Protein AF-A0A9P4UVM2-F1 (afdb_monomer)

Structure (mmCIF, N/CA/C/O backbone):
data_AF-A0A9P4UVM2-F1
#
_entry.id   AF-A0A9P4UVM2-F1
#
loop_
_atom_site.group_PDB
_atom_site.id
_atom_site.type_symbol
_atom_site.label_atom_id
_atom_site.label_alt_id
_atom_site.label_comp_id
_atom_site.label_asym_id
_atom_site.label_entity_id
_atom_site.label_seq_id
_atom_site.pdbx_PDB_ins_code
_atom_site.Cartn_x
_atom_site.Cartn_y
_atom_site.Cartn_z
_atom_site.occupancy
_atom_site.B_iso_or_equiv
_atom_site.auth_seq_id
_atom_site.auth_comp_id
_atom_site.auth_asym_id
_atom_site.auth_atom_id
_atom_site.pdbx_PDB_model_num
ATOM 1 N N . LYS A 1 1 ? -13.295 -2.582 29.561 1.00 45.94 1 LYS A N 1
ATOM 2 C CA . LYS A 1 1 ? -11.822 -2.761 29.541 1.00 45.94 1 LYS A CA 1
ATOM 3 C C . LYS A 1 1 ? -11.568 -4.248 29.326 1.00 45.94 1 LYS A C 1
ATOM 5 O O . LYS A 1 1 ? -12.077 -5.019 30.126 1.00 45.94 1 LYS A O 1
ATOM 10 N N . LEU A 1 2 ? -10.919 -4.654 28.231 1.00 56.78 2 LEU A N 1
ATOM 11 C CA . LEU A 1 2 ? -10.564 -6.062 28.010 1.00 56.78 2 LEU A CA 1
ATOM 12 C C . LEU A 1 2 ? -9.372 -6.400 28.913 1.00 56.78 2 LEU A C 1
ATOM 14 O O . LEU A 1 2 ? -8.377 -5.678 28.903 1.00 56.78 2 LEU A O 1
ATOM 18 N N . SER A 1 3 ? -9.498 -7.438 29.731 1.00 63.25 3 SER A N 1
ATOM 19 C CA . SER A 1 3 ? -8.413 -7.987 30.548 1.00 63.25 3 SER A CA 1
ATOM 20 C C . SER A 1 3 ? -7.877 -9.257 29.883 1.00 63.25 3 SER A C 1
ATOM 22 O O . SER A 1 3 ? -8.632 -9.982 29.242 1.00 63.25 3 SER A O 1
ATOM 24 N N . ASN A 1 4 ? -6.576 -9.531 30.024 1.00 69.56 4 ASN A N 1
ATOM 25 C CA . ASN A 1 4 ? -5.919 -10.736 29.488 1.00 69.56 4 ASN A CA 1
ATOM 26 C C . ASN A 1 4 ? -5.939 -10.874 27.951 1.00 69.56 4 ASN A C 1
ATOM 28 O O . ASN A 1 4 ? -5.954 -11.985 27.428 1.00 69.56 4 ASN A O 1
ATOM 32 N N . VAL A 1 5 ? -5.906 -9.748 27.234 1.00 70.38 5 VAL A N 1
ATOM 33 C CA . VAL A 1 5 ? -5.804 -9.693 25.769 1.00 70.38 5 VAL A CA 1
ATOM 34 C C . VAL A 1 5 ? -4.508 -8.977 25.395 1.00 70.38 5 VAL A C 1
ATOM 36 O O . VAL A 1 5 ? -4.202 -7.930 25.965 1.00 70.38 5 VAL A O 1
ATOM 39 N N . ALA A 1 6 ? -3.751 -9.531 24.448 1.00 72.94 6 ALA A N 1
ATOM 40 C CA . ALA A 1 6 ? -2.587 -8.876 23.861 1.00 72.94 6 ALA A CA 1
ATOM 41 C C . ALA A 1 6 ? -2.975 -8.273 22.506 1.00 72.94 6 ALA A C 1
ATOM 43 O O . ALA A 1 6 ? -3.521 -8.968 21.652 1.00 72.94 6 ALA A O 1
ATOM 44 N N . PHE A 1 7 ? -2.697 -6.984 22.312 1.00 76.00 7 PHE A N 1
ATOM 45 C CA . PHE A 1 7 ? -2.835 -6.350 21.005 1.00 76.00 7 PHE A CA 1
ATOM 46 C C . PHE A 1 7 ? -1.548 -6.571 20.211 1.00 76.00 7 PHE A C 1
ATOM 48 O O . PHE A 1 7 ? -0.483 -6.125 20.635 1.00 76.00 7 PHE A O 1
ATOM 55 N N . VAL A 1 8 ? -1.651 -7.269 19.080 1.00 70.69 8 VAL A N 1
ATOM 56 C CA . VAL A 1 8 ? -0.520 -7.548 18.187 1.00 70.69 8 VAL A CA 1
ATOM 57 C C . VAL A 1 8 ? -0.776 -6.848 16.849 1.00 70.69 8 VAL A C 1
ATOM 59 O O . VAL A 1 8 ? -1.586 -7.333 16.056 1.00 70.69 8 VAL A O 1
ATOM 62 N N . PRO A 1 9 ? -0.127 -5.699 16.586 1.00 58.44 9 PRO A N 1
ATOM 63 C CA . PRO A 1 9 ? -0.261 -5.003 15.312 1.00 58.44 9 PRO A CA 1
ATOM 64 C C . PRO A 1 9 ? 0.215 -5.890 14.153 1.00 58.44 9 PRO A C 1
ATOM 66 O O . PRO A 1 9 ? 1.289 -6.481 14.230 1.00 58.44 9 PRO A O 1
ATOM 69 N N . GLY A 1 10 ? -0.568 -5.972 13.074 1.00 59.12 10 GLY A N 1
ATOM 70 C CA . GLY A 1 10 ? -0.216 -6.733 11.864 1.00 59.12 10 GLY A CA 1
ATOM 71 C C . GLY A 1 10 ? -0.664 -8.199 11.849 1.00 59.12 10 GLY A C 1
ATOM 72 O O . GLY A 1 10 ? -0.457 -8.878 10.847 1.00 59.12 10 GLY A O 1
ATOM 73 N N . PHE A 1 11 ? -1.309 -8.689 12.912 1.00 66.94 11 PHE A N 1
ATOM 74 C CA . PHE A 1 11 ? -1.914 -10.020 12.934 1.00 66.94 11 PHE A CA 1
ATOM 75 C C . PHE A 1 11 ? -3.430 -9.907 12.719 1.00 66.94 11 PHE A C 1
ATOM 77 O O . PHE A 1 11 ? -4.141 -9.318 13.530 1.00 66.94 11 PHE A O 1
ATOM 84 N N . PHE A 1 12 ? -3.929 -10.432 11.598 1.00 62.66 12 PHE A N 1
ATOM 85 C CA . PHE A 1 12 ? -5.315 -10.217 11.151 1.00 62.66 12 PHE A CA 1
ATOM 86 C C . PHE A 1 12 ? -6.361 -11.060 11.902 1.00 62.66 12 PHE A C 1
ATOM 88 O O . PHE A 1 12 ? -7.559 -10.848 11.731 1.00 62.66 12 PHE A O 1
ATOM 95 N N . THR A 1 13 ? -5.930 -12.010 12.735 1.00 67.12 13 THR A N 1
ATOM 96 C CA . THR A 1 13 ? -6.805 -12.964 13.432 1.00 67.12 13 THR A CA 1
ATOM 97 C C . THR A 1 13 ? -6.589 -12.926 14.938 1.00 67.12 13 THR A C 1
ATOM 99 O O . THR A 1 13 ? -5.455 -12.911 15.405 1.00 67.12 13 THR A O 1
ATOM 102 N N . ASN A 1 14 ? -7.662 -12.979 15.725 1.00 74.25 14 ASN A N 1
ATOM 103 C CA . ASN A 1 14 ? -7.537 -13.078 17.179 1.00 74.25 14 ASN A CA 1
ATOM 104 C C . ASN A 1 14 ? -7.074 -14.488 17.577 1.00 74.25 14 ASN A C 1
ATOM 106 O O . ASN A 1 14 ? -7.700 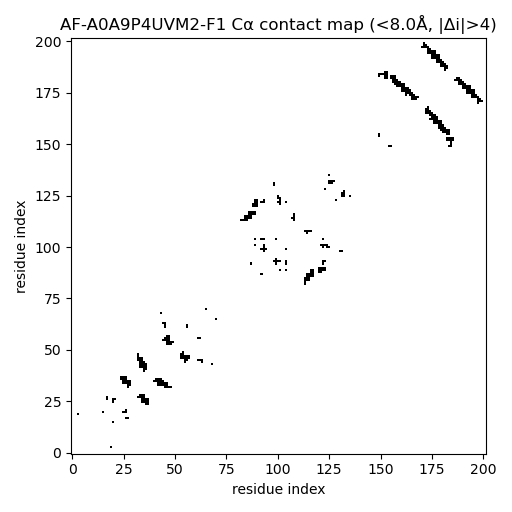-15.474 17.196 1.00 74.25 14 ASN A O 1
ATOM 110 N N . ALA A 1 15 ? -6.007 -14.584 18.371 1.00 81.75 15 ALA A N 1
ATOM 111 C CA . ALA A 1 15 ? -5.554 -15.841 18.961 1.00 81.75 15 ALA A CA 1
ATOM 112 C C . ALA A 1 15 ? -6.051 -15.966 20.408 1.00 81.75 15 ALA A C 1
ATOM 114 O O . ALA A 1 15 ? -6.013 -15.002 21.175 1.00 81.75 15 ALA A O 1
ATOM 115 N N . VAL A 1 16 ? -6.483 -17.167 20.797 1.00 81.56 16 VAL A N 1
ATOM 116 C CA . VAL A 1 16 ? -6.937 -17.464 22.161 1.00 81.56 16 VAL A CA 1
ATOM 117 C C . VAL A 1 16 ? -5.920 -18.367 22.851 1.00 81.56 16 VAL A C 1
ATOM 119 O O . VAL A 1 16 ? -5.541 -19.416 22.336 1.00 81.56 16 VAL A O 1
ATOM 122 N N . SER A 1 17 ? -5.468 -17.961 24.037 1.00 84.50 17 SER A N 1
ATOM 123 C CA . SER A 1 17 ? -4.522 -18.742 24.832 1.00 84.50 17 SER A CA 1
ATOM 124 C C . SER A 1 17 ? -5.247 -19.815 25.645 1.00 84.50 17 SER A C 1
ATOM 126 O O . SER A 1 17 ? -5.936 -19.505 26.618 1.00 84.50 17 SER A O 1
ATOM 128 N N . LEU A 1 18 ? -5.033 -21.087 25.298 1.00 85.25 18 LEU A N 1
ATOM 129 C CA . LEU A 1 18 ? -5.610 -22.220 26.031 1.00 85.25 18 LEU A CA 1
ATOM 130 C C . LEU A 1 18 ? -5.195 -22.253 27.509 1.00 85.25 18 LEU A C 1
ATOM 132 O O . LEU A 1 18 ? -6.007 -22.597 28.362 1.00 85.25 18 LEU A O 1
ATOM 136 N N . SER A 1 19 ? -3.968 -21.841 27.846 1.00 86.56 19 SER A N 1
ATOM 137 C CA . SER A 1 19 ? -3.528 -21.794 29.248 1.00 86.56 19 SER A CA 1
ATOM 138 C C . SER A 1 19 ? -4.333 -20.790 30.076 1.00 86.56 19 SER A C 1
ATOM 140 O O . SER A 1 19 ? -4.624 -21.039 31.244 1.00 86.56 19 SER A O 1
ATOM 142 N N . ARG A 1 20 ? -4.757 -19.676 29.467 1.00 85.75 20 ARG A N 1
ATOM 143 C CA . ARG A 1 20 ? -5.638 -18.691 30.108 1.00 85.75 20 ARG A CA 1
ATOM 144 C C . ARG A 1 20 ? -7.076 -19.190 30.198 1.00 85.75 20 ARG A C 1
ATOM 146 O O . ARG A 1 20 ? -7.720 -18.943 31.212 1.00 85.75 20 ARG A O 1
ATOM 153 N N . CYS A 1 21 ? -7.549 -19.929 29.192 1.00 86.00 21 CYS A N 1
ATOM 154 C CA . CYS A 1 21 ? -8.850 -20.597 29.232 1.00 86.00 21 CYS A CA 1
ATOM 155 C C . CYS A 1 21 ? -8.955 -21.564 30.417 1.00 86.00 21 CYS A C 1
ATOM 157 O O . CYS A 1 21 ? -9.936 -21.498 31.154 1.00 86.00 21 CYS A O 1
ATOM 159 N N . LEU A 1 22 ? -7.922 -22.377 30.664 1.00 87.50 22 LEU A N 1
ATOM 160 C CA . LEU A 1 22 ? -7.900 -23.310 31.796 1.00 87.50 22 LEU A CA 1
ATOM 161 C C . LEU A 1 22 ? -8.043 -22.593 33.144 1.00 87.50 22 LEU A C 1
ATOM 163 O O . LEU A 1 22 ? -8.817 -23.032 33.989 1.00 87.50 22 LEU A O 1
ATOM 167 N N . GLY A 1 23 ? -7.368 -21.452 33.325 1.00 85.50 23 GLY A N 1
ATOM 168 C CA . GLY A 1 23 ? -7.515 -20.625 34.530 1.00 85.50 23 GLY A CA 1
ATOM 169 C C . GLY A 1 23 ? -8.920 -20.035 34.722 1.00 85.50 23 GLY A C 1
ATOM 170 O O . GLY A 1 23 ? -9.279 -19.674 35.837 1.00 85.50 23 GLY A O 1
ATOM 171 N N . ALA A 1 24 ? -9.720 -19.961 33.656 1.00 85.62 24 ALA A N 1
ATOM 172 C CA . ALA A 1 24 ? -11.114 -19.521 33.673 1.00 85.62 24 ALA A CA 1
ATOM 173 C C . ALA A 1 24 ? -12.123 -20.692 33.669 1.00 85.62 24 ALA A C 1
ATOM 175 O O . ALA A 1 24 ? -13.319 -20.466 33.480 1.00 85.62 24 ALA A O 1
ATOM 176 N N . GLY A 1 25 ? -11.659 -21.939 33.833 1.00 89.62 25 GLY A N 1
ATOM 177 C CA . GLY A 1 25 ? -12.510 -23.134 33.790 1.00 89.62 25 GLY A CA 1
ATOM 178 C C . GLY A 1 25 ? -13.044 -23.469 32.394 1.00 89.62 25 GLY A C 1
ATOM 179 O O . GLY A 1 25 ? -14.046 -24.171 32.266 1.00 89.62 25 GLY A O 1
ATOM 180 N N . ILE A 1 26 ? -12.411 -22.942 31.342 1.00 92.06 26 ILE A N 1
ATOM 181 C CA . ILE A 1 26 ? -12.752 -23.214 29.946 1.00 92.06 26 ILE A CA 1
ATOM 182 C C . ILE A 1 26 ? -11.810 -24.291 29.418 1.00 92.06 26 ILE A C 1
ATOM 184 O O . ILE A 1 26 ? -10.587 -24.134 29.407 1.00 92.06 26 ILE A O 1
ATOM 188 N N . HIS A 1 27 ? -12.397 -25.371 28.929 1.00 92.00 27 HIS A N 1
ATOM 189 C CA . HIS A 1 27 ? -11.690 -26.550 28.469 1.00 92.00 27 HIS A CA 1
ATOM 190 C C . HIS A 1 27 ? -11.919 -26.762 26.978 1.00 92.00 27 HIS A C 1
ATOM 192 O O . HIS A 1 27 ? -13.027 -26.605 26.463 1.00 92.00 27 HIS A O 1
ATOM 198 N N . PHE A 1 28 ? -10.854 -27.159 26.292 1.00 92.69 28 PHE A N 1
ATOM 199 C CA . PHE A 1 28 ? -10.896 -27.542 24.891 1.00 92.69 28 PHE A CA 1
ATOM 200 C C . PHE A 1 28 ? -11.051 -29.055 24.760 1.00 92.69 28 PHE A C 1
ATOM 202 O O . PHE A 1 28 ? -10.316 -29.819 25.385 1.00 92.69 28 PHE A O 1
ATOM 209 N N . ASN A 1 29 ? -12.016 -29.485 23.948 1.00 90.62 29 ASN A N 1
ATOM 210 C CA . ASN A 1 29 ? -12.225 -30.881 23.600 1.00 90.62 29 ASN A CA 1
ATOM 211 C C . ASN A 1 29 ? -11.942 -31.084 22.111 1.00 90.62 29 ASN A C 1
ATOM 213 O O . ASN A 1 29 ? -12.776 -30.751 21.269 1.00 90.62 29 ASN A O 1
ATOM 217 N N . SER A 1 30 ? -10.785 -31.665 21.799 1.00 89.12 30 SER A N 1
ATOM 218 C CA . SER A 1 30 ? -10.392 -31.965 20.421 1.00 89.12 30 SER A CA 1
ATOM 219 C C . SER A 1 30 ? -11.248 -33.052 19.775 1.00 89.12 30 SER A C 1
ATOM 221 O O . SER A 1 30 ? -11.463 -32.992 18.576 1.00 89.12 30 SER A O 1
ATOM 223 N N . GLY A 1 31 ? -11.781 -34.010 20.541 1.00 89.38 31 GLY A N 1
ATOM 224 C CA . GLY A 1 31 ? -12.637 -35.075 20.004 1.00 89.38 31 GLY A CA 1
ATOM 225 C C . GLY A 1 31 ? -14.061 -34.614 19.681 1.00 89.38 31 GLY A C 1
ATOM 226 O O . GLY A 1 31 ? -14.694 -35.148 18.779 1.00 89.38 31 GLY A O 1
ATOM 227 N N . ARG A 1 32 ? -14.567 -33.602 20.398 1.00 87.06 32 ARG A N 1
ATOM 228 C CA . ARG A 1 32 ? -15.892 -32.993 20.161 1.00 87.06 32 ARG A CA 1
ATOM 229 C C . ARG A 1 32 ? -15.829 -31.673 19.403 1.00 87.06 32 ARG A C 1
ATOM 231 O O . ARG A 1 32 ? -16.877 -31.091 19.152 1.00 87.06 32 ARG A O 1
ATOM 238 N N . HIS A 1 33 ? -14.623 -31.217 19.067 1.00 90.38 33 HIS A N 1
ATOM 239 C CA . HIS A 1 33 ? -14.385 -30.003 18.300 1.00 90.38 33 HIS A CA 1
ATOM 240 C C . HIS A 1 33 ? -15.019 -28.771 18.971 1.00 90.38 33 HIS A C 1
ATOM 242 O O . HIS A 1 33 ? -15.645 -27.948 18.316 1.00 90.38 33 HIS A O 1
ATOM 248 N N . CYS A 1 34 ? -14.910 -28.644 20.299 1.00 89.19 34 CYS A N 1
ATOM 249 C CA . CYS A 1 34 ? -15.629 -27.600 21.032 1.00 89.19 34 CYS A CA 1
ATOM 250 C C . CYS A 1 34 ? -14.869 -27.064 22.252 1.00 89.19 34 CYS A C 1
ATOM 252 O O . CYS A 1 34 ? -14.022 -27.744 22.837 1.00 89.19 34 CYS A O 1
ATOM 254 N N . LEU A 1 35 ? -15.234 -25.856 22.681 1.00 90.88 35 LEU A N 1
ATOM 255 C CA . LEU A 1 35 ? -14.912 -25.314 24.000 1.00 90.88 35 LEU A CA 1
ATOM 256 C C . LEU A 1 35 ? -16.107 -25.483 24.933 1.00 90.88 35 LEU A C 1
ATOM 258 O O . LEU A 1 35 ? -17.238 -25.191 24.544 1.00 90.88 35 LEU A O 1
ATOM 262 N N . TYR A 1 36 ? -15.861 -25.904 26.170 1.00 91.12 36 TYR A N 1
ATOM 263 C CA . TYR A 1 36 ? -16.885 -26.011 27.208 1.00 91.12 36 TYR A CA 1
ATOM 264 C C . TYR A 1 36 ? -16.414 -25.386 28.522 1.00 91.12 36 TYR A C 1
ATOM 266 O O . TYR A 1 36 ? -15.213 -25.350 28.789 1.00 91.12 36 TYR A O 1
ATOM 274 N N . GLN A 1 37 ? -17.345 -24.887 29.336 1.00 91.44 37 GLN A N 1
ATOM 275 C CA . GLN A 1 37 ? -17.033 -24.280 30.635 1.00 91.44 37 GLN A CA 1
ATOM 276 C C . GLN A 1 37 ? -17.482 -25.184 31.771 1.00 91.44 37 GLN A C 1
ATOM 278 O O . GLN A 1 37 ? -18.654 -25.548 31.804 1.00 91.44 37 GLN A O 1
ATOM 283 N N . GLU A 1 38 ? -16.584 -25.497 32.708 1.00 87.69 38 GLU A N 1
ATOM 284 C CA . GLU A 1 38 ? -16.800 -26.324 33.911 1.00 87.69 38 GLU A CA 1
ATOM 285 C C . GLU A 1 38 ? -17.268 -27.768 33.642 1.00 87.69 38 GLU A C 1
ATOM 287 O O . GLU A 1 38 ? -16.638 -28.721 34.094 1.00 87.69 38 GLU A O 1
ATOM 292 N N . ARG A 1 39 ? -18.364 -27.961 32.900 1.00 89.12 39 ARG A N 1
ATOM 293 C CA . ARG A 1 39 ? -18.975 -29.251 32.569 1.00 89.12 39 ARG A CA 1
ATOM 294 C C . ARG A 1 39 ? -18.975 -29.491 31.056 1.00 89.12 39 ARG A C 1
ATOM 296 O O . ARG A 1 39 ? -19.351 -28.587 30.309 1.00 89.12 39 ARG A O 1
ATOM 303 N N . PRO A 1 40 ? -18.698 -30.720 30.578 1.00 86.56 40 PRO A N 1
ATOM 304 C CA . PRO A 1 40 ? -18.673 -31.049 29.145 1.00 86.56 40 PRO A CA 1
ATOM 305 C C . PRO A 1 40 ? -19.978 -30.802 28.371 1.00 86.56 40 PRO A C 1
ATOM 307 O O . PRO A 1 40 ? -19.977 -30.806 27.140 1.00 86.56 40 PRO A O 1
ATOM 310 N N . SER A 1 41 ? -21.108 -30.647 29.062 1.00 86.25 41 SER A N 1
ATOM 311 C CA . SER A 1 41 ? -22.401 -30.310 28.459 1.00 86.25 41 SER A CA 1
ATOM 312 C C . SER A 1 41 ? -22.579 -28.809 28.203 1.00 86.25 41 SER A C 1
ATOM 314 O O . SER A 1 41 ? -23.421 -28.434 27.391 1.00 86.25 41 SER A O 1
ATOM 316 N N . CYS A 1 42 ? -21.807 -27.949 28.873 1.00 86.88 42 CYS A N 1
ATOM 317 C CA . CYS A 1 42 ? -21.885 -26.496 28.751 1.00 86.88 42 CYS A CA 1
ATOM 318 C C . CYS A 1 42 ? -20.970 -26.013 27.621 1.00 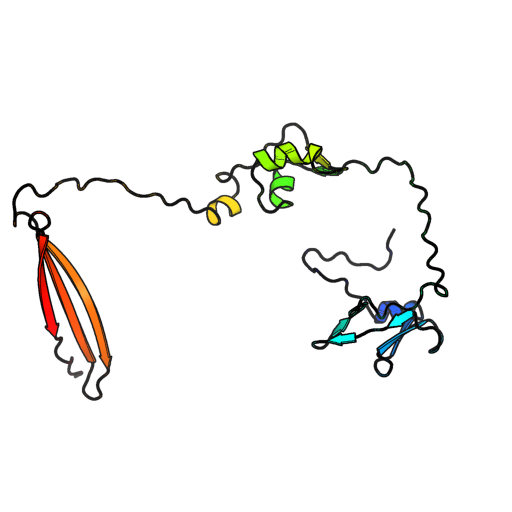86.88 42 CYS A C 1
ATOM 320 O O . CYS A 1 42 ? -19.886 -25.480 27.857 1.00 86.88 42 CYS A O 1
ATOM 322 N N . VAL A 1 43 ? -21.376 -26.277 26.379 1.00 87.75 43 VAL A N 1
ATOM 323 C CA . VAL A 1 43 ? -20.606 -25.879 25.196 1.00 87.75 43 VAL A CA 1
ATOM 324 C C . VAL A 1 43 ? -20.707 -24.366 25.002 1.00 87.75 43 VAL A C 1
ATOM 326 O O . VAL A 1 43 ? -21.798 -23.833 24.824 1.00 87.75 43 VAL A O 1
ATOM 329 N N . ILE A 1 44 ? -19.558 -23.692 25.019 1.00 85.38 44 ILE A N 1
ATOM 330 C CA . ILE A 1 44 ? -19.428 -22.248 24.787 1.00 85.38 44 ILE A CA 1
ATOM 331 C C . ILE A 1 44 ? -19.292 -21.963 23.290 1.00 85.38 44 ILE A C 1
ATOM 333 O O . ILE A 1 44 ? -19.857 -20.999 22.787 1.00 85.38 44 ILE A O 1
ATOM 337 N N . SER A 1 45 ? -18.523 -22.794 22.579 1.00 85.81 45 SER A N 1
ATOM 338 C CA . SER A 1 45 ? -18.270 -22.622 21.148 1.00 85.81 45 SER A CA 1
ATOM 339 C C . SER A 1 45 ? -17.981 -23.951 20.472 1.00 85.81 45 SER A C 1
ATOM 341 O O . SER A 1 45 ? -17.256 -24.781 21.020 1.00 85.81 45 SER A O 1
ATOM 343 N N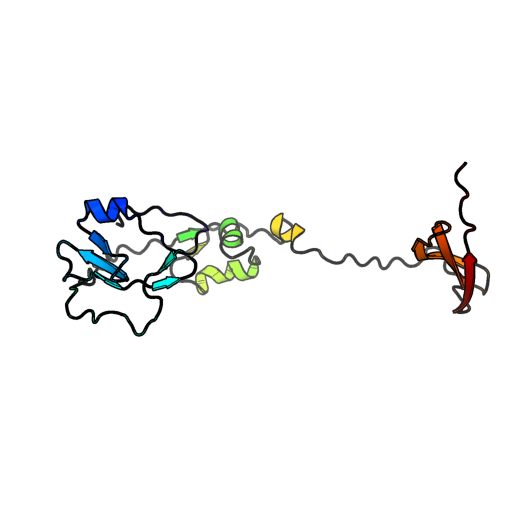 . GLN A 1 46 ? -18.492 -24.108 19.255 1.00 87.81 46 GLN A N 1
ATOM 344 C CA . GLN A 1 46 ? -18.014 -25.116 18.312 1.00 87.81 46 GLN A CA 1
ATOM 345 C C . GLN A 1 46 ? -16.781 -24.579 17.582 1.00 87.81 46 GLN A C 1
ATOM 347 O O . GLN A 1 46 ? -16.612 -23.365 17.452 1.00 87.81 46 GLN A O 1
ATOM 352 N N . LEU A 1 47 ? -15.911 -25.483 17.155 1.00 88.62 47 LEU A N 1
ATOM 353 C CA . LEU A 1 47 ? -14.661 -25.193 16.472 1.00 88.62 47 LEU A CA 1
ATOM 354 C C . LEU A 1 47 ? -14.563 -26.046 15.210 1.00 88.62 47 LEU A C 1
ATOM 356 O O . LEU A 1 47 ? -15.045 -27.176 15.167 1.00 88.62 47 LEU A O 1
ATOM 360 N N . GLU A 1 48 ? -13.871 -25.537 14.203 1.00 87.81 48 GLU A N 1
ATOM 361 C CA . GLU A 1 48 ? -13.542 -26.304 13.003 1.00 87.81 48 GLU A CA 1
ATOM 362 C C . GLU A 1 48 ? -12.036 -26.475 12.888 1.00 87.81 48 GLU A C 1
ATOM 364 O O . GLU A 1 48 ? -11.275 -25.528 13.091 1.00 87.81 48 GLU A O 1
ATOM 369 N N . PHE A 1 49 ? -11.608 -27.692 12.562 1.00 86.12 49 PHE A N 1
ATOM 370 C CA . PHE A 1 49 ? -10.211 -27.967 12.284 1.00 86.12 49 PHE A CA 1
ATOM 371 C C . PHE A 1 49 ? -9.925 -27.725 10.805 1.00 86.12 49 PHE A C 1
ATOM 373 O O . PHE A 1 49 ? -10.420 -28.453 9.947 1.00 86.12 49 PHE A O 1
ATOM 380 N N . ASN A 1 50 ? -9.108 -26.718 10.511 1.00 81.12 50 ASN A N 1
ATOM 381 C CA . ASN A 1 50 ? -8.722 -26.362 9.153 1.00 81.12 50 ASN A CA 1
ATOM 382 C C . ASN A 1 50 ? -7.239 -25.978 9.116 1.00 81.12 50 ASN A C 1
ATOM 384 O O . ASN A 1 50 ? -6.780 -25.143 9.896 1.00 81.12 50 ASN A O 1
ATOM 388 N N . GLY A 1 51 ? -6.474 -26.619 8.228 1.00 79.19 51 GLY A N 1
ATOM 389 C CA . GLY A 1 51 ? -5.073 -26.266 7.984 1.00 79.19 51 GLY A CA 1
ATOM 390 C C . GLY A 1 51 ? -4.160 -26.371 9.211 1.00 79.19 51 GLY A C 1
ATOM 391 O O . GLY A 1 51 ? -3.201 -25.617 9.311 1.00 79.19 51 GLY A O 1
ATOM 392 N N . GLY A 1 52 ? -4.459 -27.263 10.164 1.00 83.56 52 GLY A N 1
ATOM 393 C CA . GLY A 1 52 ? -3.687 -27.397 11.407 1.00 83.56 52 GLY A CA 1
ATOM 394 C C . GLY A 1 52 ? -4.133 -26.472 12.544 1.00 83.56 52 GLY A C 1
ATOM 395 O O . GLY A 1 52 ? -3.566 -26.531 13.635 1.00 83.56 52 GLY A O 1
ATOM 396 N N . HIS A 1 53 ? -5.159 -25.650 12.323 1.00 83.50 53 HIS A N 1
ATOM 397 C CA . HIS A 1 53 ? -5.678 -24.694 13.295 1.00 83.50 53 HIS A CA 1
ATOM 398 C C . HIS A 1 53 ? -7.128 -24.999 13.671 1.00 83.50 53 HIS A C 1
ATOM 400 O O . HIS A 1 53 ? -7.885 -25.571 12.890 1.00 83.50 53 HIS A O 1
ATOM 406 N N . TRP A 1 54 ? -7.513 -24.586 14.880 1.00 86.44 54 TRP A N 1
ATOM 407 C CA . TRP A 1 54 ? -8.895 -24.622 15.349 1.00 86.44 54 TRP A CA 1
ATOM 408 C C . TRP A 1 54 ? -9.505 -23.232 15.216 1.00 86.44 54 TRP A C 1
ATOM 410 O O . TRP A 1 54 ? -9.029 -22.281 15.838 1.00 86.44 54 TRP A O 1
ATOM 420 N N . LEU A 1 55 ? -10.533 -23.118 14.383 1.00 85.50 55 LEU A N 1
ATOM 421 C CA . LEU A 1 55 ? -11.177 -21.858 14.034 1.00 85.50 55 LEU A CA 1
ATOM 422 C C . LEU A 1 55 ? -12.510 -21.711 14.770 1.00 85.50 55 LEU A C 1
ATOM 424 O O . LEU A 1 55 ? -13.269 -22.672 14.889 1.00 85.50 55 LEU A O 1
ATOM 428 N N . PHE A 1 56 ? -12.794 -20.494 15.230 1.00 81.31 56 PHE A N 1
ATOM 429 C CA . PHE A 1 56 ? -14.120 -20.091 15.699 1.00 81.31 56 PHE A CA 1
ATOM 430 C C . PHE A 1 56 ? -14.997 -19.701 14.504 1.00 81.31 56 PHE A C 1
ATOM 432 O O . PHE A 1 56 ? -14.487 -19.102 13.560 1.00 81.31 56 PHE A O 1
ATOM 439 N N . ASP A 1 57 ? -16.301 -19.989 14.569 1.00 68.75 57 ASP A N 1
ATOM 440 C CA . ASP A 1 57 ? -17.319 -19.493 13.624 1.00 68.75 57 ASP A CA 1
ATOM 441 C C . ASP A 1 57 ? -16.973 -19.679 12.128 1.00 68.75 57 ASP A C 1
ATOM 443 O O . ASP A 1 57 ? -17.267 -18.829 11.290 1.00 68.75 57 ASP A O 1
ATOM 447 N N . SER A 1 58 ? -16.360 -20.807 11.767 1.00 60.91 58 SER A N 1
ATOM 448 C CA . SER A 1 58 ? -15.956 -21.121 10.387 1.00 60.91 58 SER A CA 1
ATOM 449 C C . SER A 1 58 ? -17.126 -21.228 9.395 1.00 60.91 58 SER A C 1
ATOM 451 O O . SER A 1 58 ? -16.943 -21.016 8.199 1.00 60.91 58 SER A O 1
ATOM 453 N N . CYS A 1 59 ? -18.342 -21.497 9.884 1.00 56.25 59 CYS A N 1
ATOM 454 C CA . CYS A 1 59 ? -19.587 -21.443 9.121 1.00 56.25 59 CYS A CA 1
ATOM 455 C C . CYS A 1 59 ? -20.636 -20.626 9.884 1.00 56.25 59 CYS A C 1
ATOM 457 O O . CYS A 1 59 ? -21.035 -20.992 10.992 1.00 56.25 59 CYS A O 1
ATOM 459 N N . SER A 1 60 ? -21.156 -19.564 9.262 1.00 54.66 60 SER A N 1
ATOM 460 C CA . SER A 1 60 ? -22.177 -18.676 9.845 1.00 54.66 60 SER A CA 1
ATOM 461 C C . SER A 1 60 ? -23.473 -19.394 10.257 1.00 54.66 60 SER A C 1
ATOM 463 O O . SER A 1 60 ? -24.194 -18.899 11.122 1.00 54.66 60 SER A O 1
ATOM 465 N N . GLY A 1 61 ? -23.754 -20.568 9.677 1.00 56.28 61 GLY A N 1
ATOM 466 C CA . GLY A 1 61 ? -24.924 -21.400 9.980 1.00 56.28 61 GLY A CA 1
ATOM 467 C C . GLY A 1 61 ? -24.813 -22.284 11.230 1.00 56.28 61 GLY A C 1
ATOM 468 O O . GLY A 1 61 ? -25.831 -22.788 11.687 1.00 56.28 61 GLY A O 1
ATOM 469 N N . ASN A 1 62 ? -23.617 -22.452 11.809 1.00 52.69 62 ASN A N 1
ATOM 470 C CA . ASN A 1 62 ? -23.384 -23.327 12.972 1.00 52.69 62 ASN A CA 1
ATOM 471 C C . ASN A 1 62 ? -23.294 -22.570 14.303 1.00 52.69 62 ASN A C 1
ATOM 473 O O . ASN A 1 62 ? -22.872 -23.133 15.318 1.00 52.69 62 ASN A O 1
ATOM 477 N N . ARG A 1 63 ? -23.686 -21.293 14.321 1.00 52.09 63 ARG A N 1
ATOM 478 C CA . ARG A 1 63 ? -23.697 -20.498 15.546 1.00 52.09 63 ARG A CA 1
ATOM 479 C C . ARG A 1 63 ? -24.736 -21.095 16.507 1.00 52.09 63 ARG A C 1
ATOM 481 O O . ARG A 1 63 ? -25.916 -21.125 16.150 1.00 52.09 63 ARG A O 1
ATOM 488 N N . PRO A 1 64 ? -24.348 -21.597 17.696 1.00 52.56 64 PRO A N 1
ATOM 489 C CA . PRO A 1 64 ? -25.323 -22.108 18.652 1.00 52.56 64 PRO A CA 1
ATOM 490 C C . PRO A 1 64 ? -26.325 -21.001 18.986 1.00 52.56 64 PRO A C 1
ATOM 492 O O . PRO A 1 64 ? -25.932 -19.840 19.128 1.00 52.56 64 PRO A O 1
ATOM 495 N N . SER A 1 65 ? -27.615 -21.353 19.084 1.00 50.56 65 SER A N 1
ATOM 496 C CA . SER A 1 65 ? -28.648 -20.385 19.459 1.00 50.56 65 SER A CA 1
ATOM 497 C C . SER A 1 65 ? -28.232 -19.723 20.775 1.00 50.56 65 SER A C 1
ATOM 499 O O . SER A 1 65 ? -27.963 -20.373 21.790 1.00 50.56 65 SER A O 1
ATOM 501 N N . THR A 1 66 ? -28.131 -18.399 20.732 1.00 53.22 66 THR A N 1
ATOM 502 C CA . THR A 1 66 ? -27.762 -17.551 21.866 1.00 53.22 66 THR A CA 1
ATOM 503 C C . THR A 1 66 ? -28.822 -17.537 22.970 1.00 53.22 66 THR A C 1
ATOM 505 O O . THR A 1 66 ? -28.645 -16.844 23.963 1.00 53.22 66 THR A O 1
ATOM 508 N N . ASP A 1 67 ? -29.891 -18.333 22.857 1.00 50.25 67 ASP A N 1
ATOM 509 C CA . ASP A 1 67 ? -31.019 -18.334 23.795 1.00 50.25 67 ASP A CA 1
ATOM 510 C C . ASP A 1 67 ? -30.638 -18.840 25.197 1.00 50.25 67 ASP A C 1
ATOM 512 O O . ASP A 1 67 ? -31.362 -18.594 26.159 1.00 50.25 67 ASP A O 1
ATOM 516 N N . LYS A 1 68 ? -29.500 -19.539 25.342 1.00 43.97 68 LYS A N 1
ATOM 517 C CA . LYS A 1 68 ? -29.020 -20.070 26.637 1.00 43.97 68 LYS A CA 1
ATOM 518 C C . LYS A 1 68 ? -27.697 -19.491 27.125 1.00 43.97 68 LYS A C 1
ATOM 520 O O . LYS A 1 68 ? -27.354 -19.680 28.289 1.00 43.97 68 LYS A O 1
ATOM 525 N N . VAL A 1 69 ? -26.968 -18.770 26.277 1.00 43.22 69 VAL A N 1
ATOM 526 C CA . VAL A 1 69 ? -25.811 -17.989 26.717 1.00 43.22 69 VAL A CA 1
ATOM 527 C C . VAL A 1 69 ? -26.317 -16.572 26.873 1.00 43.22 69 VAL A C 1
ATOM 529 O O . VAL A 1 69 ? -26.413 -15.833 25.897 1.00 43.22 69 VAL A O 1
ATOM 532 N N . ALA A 1 70 ? -26.656 -16.197 28.105 1.00 44.91 70 ALA A N 1
ATOM 533 C CA . ALA A 1 70 ? -26.912 -14.811 28.460 1.00 44.91 70 ALA A CA 1
ATOM 534 C C . ALA A 1 70 ? -25.598 -14.019 28.348 1.00 44.91 70 ALA A C 1
ATOM 536 O O . ALA A 1 70 ? -24.999 -13.597 29.335 1.00 44.91 70 ALA A O 1
ATOM 537 N N . ALA A 1 71 ? -25.137 -13.803 27.118 1.00 37.78 71 ALA A N 1
ATOM 538 C CA . ALA A 1 71 ? -24.349 -12.646 26.783 1.00 37.78 71 ALA A CA 1
ATOM 539 C C . ALA A 1 71 ? -25.323 -11.481 26.909 1.00 37.78 71 ALA A C 1
ATOM 541 O O . ALA A 1 71 ? -25.928 -11.033 25.935 1.00 37.78 71 ALA A O 1
ATOM 542 N N . PHE A 1 72 ? -25.525 -11.018 28.143 1.00 38.78 72 PHE A N 1
ATOM 543 C CA . PHE A 1 72 ? -26.037 -9.682 28.331 1.00 38.78 72 PHE A CA 1
ATOM 544 C C . PHE A 1 72 ? -25.123 -8.818 27.481 1.00 38.78 72 PHE A C 1
ATOM 546 O O . PHE A 1 72 ? -23.917 -8.736 27.738 1.00 38.78 72 PHE A O 1
ATOM 553 N N . ALA A 1 73 ? -25.685 -8.199 26.443 1.00 36.06 73 ALA A N 1
ATOM 554 C CA . ALA A 1 73 ? -25.113 -6.967 25.972 1.00 36.06 73 ALA A CA 1
ATOM 555 C C . ALA A 1 73 ? -24.925 -6.173 27.257 1.00 36.06 73 ALA A C 1
ATOM 557 O O . ALA A 1 73 ? -25.905 -5.820 27.922 1.00 36.06 73 ALA A O 1
ATOM 558 N N . VAL A 1 74 ? -23.671 -5.975 27.671 1.00 34.25 74 VAL A N 1
ATOM 559 C CA . VAL A 1 74 ? -23.392 -4.886 28.579 1.00 34.25 74 VAL A CA 1
ATOM 560 C C . VAL A 1 74 ? -23.948 -3.738 27.776 1.00 34.25 74 VAL A C 1
ATOM 562 O O . VAL A 1 74 ? -23.384 -3.353 26.748 1.00 34.25 74 VAL A O 1
ATOM 565 N N . ARG A 1 75 ? -25.127 -3.263 28.188 1.00 38.53 75 ARG A N 1
ATOM 566 C CA . ARG A 1 75 ? -25.564 -1.921 27.910 1.00 38.53 75 ARG A CA 1
ATOM 567 C C . ARG A 1 75 ? -24.446 -1.155 28.573 1.00 38.53 75 ARG A C 1
ATOM 569 O O . ARG A 1 75 ? -24.498 -0.835 29.757 1.00 38.53 75 ARG A O 1
ATOM 576 N N . MET A 1 76 ? -23.357 -0.968 27.822 1.00 40.62 76 MET A N 1
ATOM 577 C CA . MET A 1 76 ? -22.480 0.140 28.023 1.00 40.62 76 MET A CA 1
ATOM 578 C C . MET A 1 76 ? -23.536 1.216 28.065 1.00 40.62 76 MET A C 1
ATOM 580 O O . MET A 1 76 ? -24.211 1.474 27.062 1.00 40.62 76 MET A O 1
ATOM 584 N N . ARG A 1 77 ? -23.777 1.773 29.261 1.00 41.16 77 ARG A N 1
ATOM 585 C CA . ARG A 1 77 ? -24.157 3.168 29.300 1.00 41.16 77 ARG A CA 1
ATOM 586 C C . ARG A 1 77 ? -23.253 3.727 28.220 1.00 41.16 77 ARG A C 1
ATOM 588 O O . ARG A 1 77 ? -22.031 3.546 28.310 1.00 41.16 77 ARG A O 1
ATOM 595 N N . ARG A 1 78 ? -23.840 4.247 27.136 1.00 43.12 78 ARG A N 1
ATOM 596 C CA . ARG A 1 78 ? -23.172 5.331 26.450 1.00 43.12 78 ARG A CA 1
ATOM 597 C C . ARG A 1 78 ? -22.897 6.249 27.624 1.00 43.12 78 ARG A C 1
ATOM 599 O O . ARG A 1 78 ? -23.784 6.923 28.125 1.00 43.12 78 ARG A O 1
ATOM 606 N N . LEU A 1 79 ? -21.708 6.105 28.202 1.00 45.62 79 LEU A N 1
ATOM 607 C CA . LEU A 1 79 ? -21.056 7.212 28.802 1.00 45.62 79 LEU A CA 1
ATOM 608 C C . LEU A 1 79 ? -21.005 8.090 27.571 1.00 45.62 79 LEU A C 1
ATOM 610 O O . LEU A 1 79 ? -20.185 7.898 26.684 1.00 45.62 79 LEU A O 1
ATOM 614 N N . GLU A 1 80 ? -21.975 8.987 27.502 1.00 49.03 80 GLU A N 1
ATOM 615 C CA . GLU A 1 80 ? -21.915 10.222 26.750 1.00 49.03 80 GLU A CA 1
ATOM 616 C C . GLU A 1 80 ? -20.743 11.076 27.271 1.00 49.03 80 GLU A C 1
ATOM 618 O O . GLU A 1 80 ? -20.687 12.271 27.030 1.00 49.03 80 GLU A O 1
ATOM 623 N N . ALA A 1 81 ? -19.752 10.487 27.957 1.00 51.22 81 ALA A N 1
ATOM 624 C CA . ALA A 1 81 ? -18.370 10.793 27.676 1.00 51.22 81 ALA A CA 1
ATOM 625 C C . ALA A 1 81 ? -18.198 10.710 26.158 1.00 51.22 81 ALA A C 1
ATOM 627 O O . ALA A 1 81 ? -17.978 9.630 25.605 1.00 51.22 81 ALA A O 1
ATOM 628 N N . GLN A 1 82 ? -18.394 11.858 25.502 1.00 56.78 82 GLN A N 1
ATOM 629 C CA . GLN A 1 82 ? -17.933 12.159 24.157 1.00 56.78 82 GLN A CA 1
ATOM 630 C C . GLN A 1 82 ? -16.735 11.265 23.875 1.00 56.78 82 GLN A C 1
ATOM 632 O O . GLN A 1 82 ? -15.695 11.413 24.523 1.00 56.78 82 GLN A O 1
ATOM 637 N N . ARG A 1 83 ? -16.900 10.274 22.986 1.00 55.34 83 ARG A N 1
ATOM 638 C CA . ARG A 1 83 ? -15.746 9.554 22.453 1.00 55.34 83 ARG A CA 1
ATOM 639 C C . ARG A 1 83 ? -14.855 10.652 21.906 1.00 55.34 83 ARG A C 1
ATOM 641 O O . ARG A 1 83 ? -15.245 11.313 20.949 1.00 55.34 83 ARG A O 1
ATOM 648 N N . GLN A 1 84 ? -13.749 10.913 22.598 1.00 68.25 84 GLN A N 1
ATOM 649 C CA . GLN A 1 84 ? -12.829 11.957 22.193 1.00 68.25 84 GLN A CA 1
ATOM 650 C C . GLN A 1 84 ? -12.421 11.620 20.770 1.00 68.25 84 GLN A C 1
ATOM 652 O O . GLN A 1 84 ? -11.996 10.495 20.493 1.00 68.25 84 GLN A O 1
ATOM 657 N N . SER A 1 85 ? -12.654 12.571 19.874 1.00 74.50 85 SER A N 1
ATOM 658 C CA . SER A 1 85 ? -12.214 12.486 18.496 1.00 74.50 85 SER A CA 1
ATOM 659 C C . SER A 1 85 ? -10.726 12.156 18.496 1.00 74.50 85 SER A C 1
ATOM 661 O O . SER A 1 85 ? -9.922 12.776 19.199 1.00 74.50 85 SER A O 1
ATOM 663 N N . LEU A 1 86 ? -10.354 11.122 17.748 1.00 84.19 86 LEU A N 1
ATOM 664 C CA . LEU A 1 86 ? -8.966 10.734 17.611 1.00 84.19 86 LEU A CA 1
ATOM 665 C C . LEU A 1 86 ? -8.256 11.847 16.843 1.00 84.19 86 LEU A C 1
ATOM 667 O O . LEU A 1 86 ? -8.513 12.057 15.657 1.00 84.19 86 LEU A O 1
ATOM 671 N N . ARG A 1 87 ? -7.375 12.568 17.537 1.00 88.88 87 ARG A N 1
ATOM 672 C CA . ARG A 1 87 ? -6.562 13.622 16.939 1.00 88.88 87 ARG A CA 1
ATOM 673 C C . ARG A 1 87 ? -5.342 13.014 16.276 1.00 88.88 87 ARG A C 1
ATOM 675 O O . ARG A 1 87 ? -4.481 12.464 16.957 1.00 88.88 87 ARG A O 1
ATOM 682 N N . VAL A 1 88 ? -5.277 13.116 14.955 1.00 91.38 88 VAL A N 1
ATOM 683 C CA . VAL A 1 88 ? -4.218 12.518 14.137 1.00 91.38 88 VAL A CA 1
ATOM 684 C C . VAL A 1 88 ? -3.515 13.616 13.341 1.00 91.38 88 VAL A C 1
ATOM 686 O O . VAL A 1 88 ? -4.153 14.543 12.835 1.00 91.38 88 VAL A O 1
ATOM 689 N N . SER A 1 89 ? -2.185 13.550 13.247 1.00 92.50 89 SER A N 1
ATOM 690 C CA . SER A 1 89 ? -1.429 14.428 12.348 1.00 92.50 89 SER A CA 1
ATOM 691 C C . SER A 1 89 ? -1.709 14.057 10.888 1.00 92.50 89 SER A C 1
ATOM 693 O O . SER A 1 89 ? -2.071 12.919 10.581 1.00 92.50 89 SER A O 1
ATOM 695 N N . ARG A 1 90 ? -1.550 14.990 9.948 1.00 92.62 90 ARG A N 1
ATOM 696 C CA . ARG A 1 90 ? -1.752 14.657 8.526 1.00 92.62 90 ARG A CA 1
ATOM 697 C C . ARG A 1 90 ? -0.720 13.640 8.022 1.00 92.62 90 ARG A C 1
ATOM 699 O O . ARG A 1 90 ? -1.035 12.838 7.148 1.00 92.62 90 ARG A O 1
ATOM 706 N N . GLU A 1 91 ? 0.477 13.633 8.597 1.00 91.88 91 GLU A N 1
ATOM 707 C CA . GLU A 1 91 ? 1.550 12.673 8.338 1.00 91.88 91 GLU A CA 1
ATOM 708 C C . GLU A 1 91 ? 1.191 11.263 8.840 1.00 91.88 91 GLU A C 1
ATOM 710 O O . GLU A 1 91 ? 1.446 10.268 8.158 1.00 91.88 91 GLU A O 1
ATOM 715 N N . ASP A 1 92 ? 0.559 11.157 10.009 1.00 92.38 92 ASP A N 1
ATOM 716 C CA . ASP A 1 92 ? 0.070 9.880 10.535 1.00 92.38 92 ASP A CA 1
ATOM 717 C C . ASP A 1 92 ? -1.136 9.382 9.751 1.00 92.38 92 ASP A C 1
ATOM 719 O O . ASP A 1 92 ? -1.179 8.210 9.391 1.00 92.38 92 ASP A O 1
ATOM 723 N N . ALA A 1 93 ? -2.072 10.269 9.406 1.00 92.88 93 ALA A N 1
ATOM 724 C CA . ALA A 1 93 ? -3.204 9.930 8.552 1.00 92.88 93 ALA A CA 1
ATOM 725 C C . ALA A 1 93 ? -2.725 9.400 7.191 1.00 92.88 93 ALA A C 1
ATOM 727 O O . ALA A 1 93 ? -3.212 8.374 6.723 1.00 92.88 93 ALA A O 1
ATOM 728 N N . HIS A 1 94 ? -1.701 10.023 6.601 1.00 93.31 94 HIS A N 1
ATOM 729 C CA . HIS A 1 94 ? -1.053 9.518 5.395 1.00 93.31 94 HIS A CA 1
ATOM 730 C C . HIS A 1 94 ? -0.552 8.081 5.554 1.00 93.31 94 HIS A C 1
ATOM 732 O O . HIS A 1 94 ? -0.795 7.261 4.677 1.00 93.31 94 HIS A O 1
ATOM 738 N N . ARG A 1 95 ? 0.096 7.739 6.672 1.00 92.12 95 ARG A N 1
ATOM 739 C CA . ARG A 1 95 ? 0.601 6.376 6.915 1.00 92.12 95 ARG A CA 1
ATOM 740 C C . ARG A 1 95 ? -0.513 5.372 7.221 1.00 92.12 95 ARG A C 1
ATOM 742 O O . ARG A 1 95 ? -0.501 4.275 6.673 1.00 92.12 95 ARG A O 1
ATOM 749 N N . ILE A 1 96 ? -1.477 5.747 8.061 1.00 92.06 96 ILE A N 1
ATOM 750 C CA . ILE A 1 96 ? -2.600 4.895 8.487 1.00 92.06 96 ILE A CA 1
ATOM 751 C C . ILE A 1 96 ? -3.484 4.530 7.293 1.00 92.06 96 ILE A C 1
ATOM 753 O O . ILE A 1 96 ? -3.872 3.375 7.139 1.00 92.06 96 ILE A O 1
ATOM 757 N N . PHE A 1 97 ? -3.755 5.497 6.416 1.00 90.94 97 PHE A N 1
ATOM 758 C CA . PHE A 1 97 ? -4.590 5.312 5.231 1.00 90.94 97 PHE A CA 1
ATOM 759 C C . PHE A 1 97 ? -3.765 4.949 3.987 1.00 90.94 97 PHE A C 1
ATOM 761 O O . PHE A 1 97 ? -4.051 5.414 2.888 1.00 90.94 97 PHE A O 1
ATOM 768 N N . ALA A 1 98 ? -2.738 4.110 4.160 1.00 91.50 98 ALA A N 1
ATOM 769 C CA . ALA A 1 98 ? -1.977 3.494 3.070 1.00 91.50 98 ALA A CA 1
ATOM 770 C C . ALA A 1 98 ? -1.369 4.494 2.068 1.00 91.50 98 ALA A C 1
ATOM 772 O O . ALA A 1 98 ? -1.511 4.356 0.855 1.00 91.50 98 ALA A O 1
ATOM 773 N N . HIS A 1 99 ? -0.669 5.504 2.578 1.00 92.56 99 HIS A N 1
ATOM 774 C CA . HIS A 1 99 ? -0.022 6.547 1.782 1.00 92.56 99 HIS A CA 1
ATOM 775 C C . HIS A 1 99 ? -0.994 7.381 0.930 1.00 92.56 99 HIS A C 1
ATOM 777 O O . HIS A 1 99 ? -0.660 7.825 -0.173 1.00 92.56 99 HIS A O 1
ATOM 783 N N . ALA A 1 100 ? -2.194 7.636 1.464 1.00 91.56 100 ALA 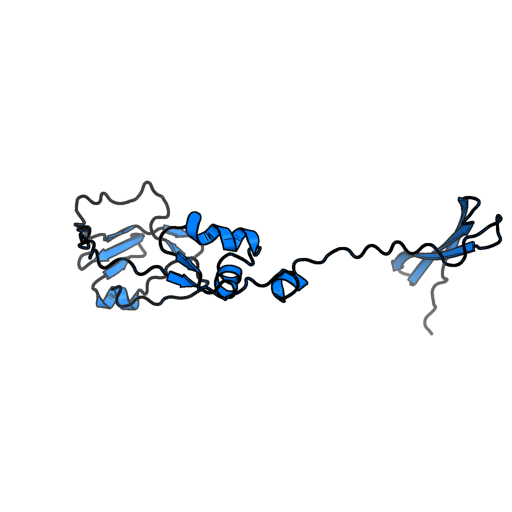A N 1
ATOM 784 C CA . ALA A 1 100 ? -3.209 8.464 0.824 1.00 91.56 100 ALA A CA 1
ATOM 785 C C . ALA A 1 100 ? -2.671 9.846 0.409 1.00 91.56 100 ALA A C 1
ATOM 787 O O . ALA A 1 100 ? -1.833 10.452 1.081 1.00 91.56 100 ALA A O 1
ATOM 788 N N . LEU A 1 101 ? -3.173 10.365 -0.713 1.00 90.44 101 LEU A N 1
ATOM 789 C CA . LEU A 1 101 ? -2.792 11.690 -1.204 1.00 90.44 101 LEU A CA 1
ATOM 790 C C . LEU A 1 101 ? -3.229 12.794 -0.222 1.00 90.44 101 LEU A C 1
ATOM 792 O O . LEU A 1 101 ? -4.274 12.653 0.417 1.00 90.44 101 LEU A O 1
ATOM 796 N N . PRO A 1 102 ? -2.509 13.933 -0.174 1.00 91.69 102 PRO A N 1
ATOM 797 C CA . PRO A 1 102 ? -2.884 15.081 0.653 1.00 91.69 102 PRO A CA 1
ATOM 798 C C . PRO A 1 102 ? -4.339 15.527 0.478 1.00 91.69 102 PRO A C 1
ATOM 800 O O . PRO A 1 102 ? -4.997 15.870 1.456 1.00 91.69 102 PRO A O 1
ATOM 803 N N . GLU A 1 103 ? -4.850 15.472 -0.756 1.00 91.50 103 GLU A N 1
ATOM 804 C CA . GLU A 1 103 ? -6.237 15.836 -1.055 1.00 91.50 103 GLU A CA 1
ATOM 805 C C . GLU A 1 103 ? -7.235 14.851 -0.436 1.00 91.50 103 GLU A C 1
ATOM 807 O O . GLU A 1 103 ? -8.223 15.273 0.144 1.00 91.50 103 GLU A O 1
ATOM 812 N N . ALA A 1 104 ? -6.958 13.545 -0.466 1.00 91.56 104 ALA A N 1
ATOM 813 C CA . ALA A 1 104 ? -7.817 12.557 0.187 1.00 91.56 104 ALA A CA 1
ATOM 814 C C . ALA A 1 104 ? -7.809 12.729 1.715 1.00 91.56 104 ALA A C 1
ATOM 816 O O . ALA A 1 104 ? -8.849 12.633 2.359 1.00 91.56 104 ALA A O 1
ATOM 817 N N . ILE A 1 105 ? -6.645 13.047 2.292 1.00 93.56 105 ILE A N 1
ATOM 818 C CA . ILE A 1 105 ? -6.505 13.284 3.734 1.00 93.56 105 ILE A CA 1
ATOM 819 C C . ILE A 1 105 ? -7.275 14.527 4.167 1.00 93.56 105 ILE A C 1
ATOM 821 O O . ILE A 1 105 ? -7.842 14.541 5.251 1.00 93.56 105 ILE A O 1
ATOM 825 N N . LYS A 1 106 ? -7.342 15.560 3.325 1.00 91.50 106 LYS A N 1
ATOM 826 C CA . LYS A 1 106 ? -8.107 16.779 3.606 1.00 91.50 106 LYS A CA 1
ATOM 827 C C . LYS A 1 106 ? -9.591 16.496 3.868 1.00 91.50 106 LYS A C 1
ATOM 829 O O . LYS A 1 106 ? -10.158 17.132 4.748 1.00 91.50 106 LYS A O 1
ATOM 834 N N . HIS A 1 107 ? -10.172 15.528 3.158 1.00 92.56 107 HIS A N 1
ATOM 835 C CA . HIS A 1 107 ? -11.588 15.152 3.262 1.00 92.56 107 HIS A CA 1
ATOM 836 C C . HIS A 1 107 ? -11.868 14.084 4.338 1.00 92.56 107 HIS A C 1
ATOM 838 O O . HIS A 1 107 ? -13.022 13.737 4.572 1.00 92.56 107 HIS A O 1
ATOM 844 N N . LEU A 1 108 ? -10.842 13.572 5.036 1.00 90.75 108 LEU A N 1
ATOM 845 C CA . LEU A 1 108 ? -11.012 12.568 6.102 1.00 90.75 108 LEU A CA 1
ATOM 846 C C . LEU A 1 108 ? -11.977 12.992 7.226 1.00 90.75 108 LEU A C 1
ATOM 848 O O . LEU A 1 108 ? -12.781 12.149 7.621 1.00 90.75 108 LEU A O 1
ATOM 852 N N . PRO A 1 109 ? -11.945 14.240 7.744 1.00 90.31 109 PRO A N 1
ATOM 853 C CA . PRO A 1 109 ? -12.851 14.660 8.818 1.00 90.31 109 PRO A CA 1
ATOM 854 C C . PRO A 1 109 ? -14.329 14.674 8.410 1.00 90.31 109 PRO A C 1
ATOM 856 O O . PRO A 1 109 ? -15.200 14.548 9.262 1.00 90.31 109 PRO A O 1
ATOM 859 N N . GLU A 1 110 ? -14.614 14.839 7.117 1.00 90.69 110 GLU A N 1
ATOM 860 C CA . GLU A 1 110 ? -15.979 14.836 6.576 1.00 90.69 110 GLU A CA 1
ATOM 861 C C . GLU A 1 110 ? -16.454 13.410 6.265 1.00 90.69 110 GLU A C 1
ATOM 863 O O . GLU A 1 110 ? -17.644 13.113 6.347 1.00 90.69 110 GLU A O 1
ATOM 868 N N . ALA A 1 111 ? -15.522 12.513 5.928 1.00 89.62 111 ALA A N 1
ATOM 869 C CA . ALA A 1 111 ? -15.816 11.138 5.538 1.00 89.62 111 ALA A CA 1
ATOM 870 C C . ALA A 1 111 ? -15.886 10.146 6.715 1.00 89.62 111 ALA A C 1
ATOM 872 O O . ALA A 1 111 ? -16.437 9.056 6.551 1.00 89.62 111 ALA A O 1
ATOM 873 N N . VAL A 1 112 ? -15.306 10.472 7.878 1.00 86.69 112 VAL A N 1
ATOM 874 C CA . VAL A 1 112 ? -15.156 9.539 9.008 1.00 86.69 112 VAL A CA 1
ATOM 875 C C . VAL A 1 112 ? -15.615 10.175 10.319 1.00 86.69 112 VAL A C 1
ATOM 877 O O . VAL A 1 112 ? -15.177 11.259 10.692 1.00 86.69 112 VAL A O 1
ATOM 880 N N . GLU A 1 113 ? -16.456 9.465 11.072 1.00 85.69 113 GLU A N 1
ATOM 881 C CA . GLU A 1 113 ? -16.904 9.908 12.393 1.00 85.69 113 GLU A CA 1
ATOM 882 C C . GLU A 1 113 ? -15.824 9.662 13.463 1.00 85.69 113 GLU A C 1
ATO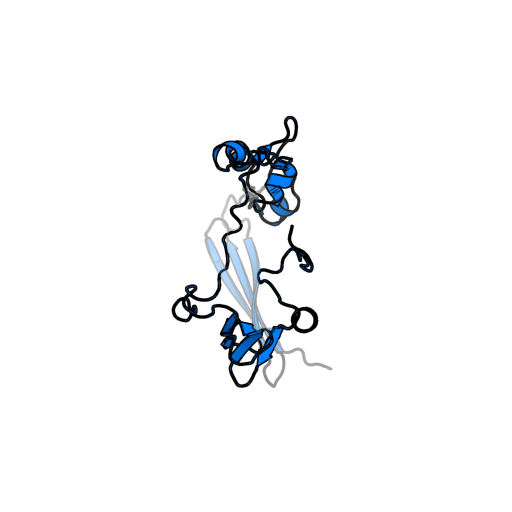M 884 O O . GLU A 1 113 ? -15.282 8.561 13.591 1.00 85.69 113 GLU A O 1
ATOM 889 N N . GLY A 1 114 ? -15.532 10.685 14.271 1.00 85.56 114 GLY A N 1
ATOM 890 C CA . GLY A 1 114 ? -14.628 10.567 15.418 1.00 85.56 114 GLY A CA 1
ATOM 891 C C . GLY A 1 114 ? -13.139 10.737 15.104 1.00 85.56 114 GLY A C 1
ATOM 892 O O . GLY A 1 114 ? -12.316 10.304 15.910 1.00 85.56 114 GLY A O 1
ATOM 893 N N . LEU A 1 115 ? -12.778 11.373 13.985 1.00 88.12 115 LEU A N 1
ATOM 894 C CA . LEU A 1 115 ? -11.395 11.716 13.643 1.00 88.12 115 LEU A CA 1
ATOM 895 C C . LEU A 1 115 ? -11.237 13.229 13.443 1.00 88.12 115 LEU A C 1
ATOM 897 O O . LEU A 1 115 ? -11.979 13.851 12.691 1.00 88.12 115 LEU A O 1
ATOM 901 N N . GLU A 1 116 ? -10.237 13.815 14.098 1.00 90.50 116 GLU A N 1
ATOM 902 C CA . GLU A 1 116 ? -9.867 15.225 13.954 1.00 90.50 116 GLU A CA 1
ATOM 903 C C . GLU A 1 116 ? -8.427 15.335 13.448 1.00 90.50 116 GLU A C 1
ATOM 905 O O . GLU A 1 116 ? -7.516 14.698 13.978 1.00 90.50 116 GLU A O 1
ATOM 910 N N . LEU A 1 117 ? -8.192 16.177 12.442 1.00 90.94 117 LEU A N 1
ATOM 911 C CA . LEU A 1 117 ? -6.835 16.462 11.976 1.00 90.94 117 LEU A CA 1
ATOM 912 C C . LEU A 1 117 ? -6.224 17.605 12.779 1.00 90.94 117 LEU A C 1
ATOM 914 O O . LEU A 1 117 ? -6.818 18.677 12.899 1.00 90.94 117 LEU A O 1
ATOM 918 N N . VAL A 1 118 ? -5.000 17.409 13.269 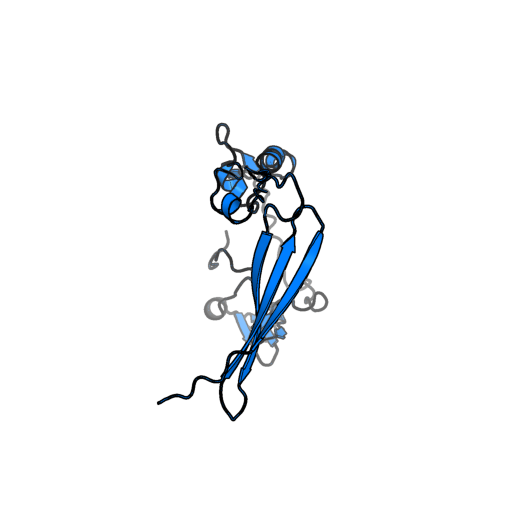1.00 89.56 118 VAL A N 1
ATOM 919 C CA . VAL A 1 118 ? -4.278 18.455 14.006 1.00 89.56 118 VAL A CA 1
ATOM 920 C C . VAL A 1 118 ? -4.021 19.660 13.079 1.00 89.56 118 VAL A C 1
ATOM 922 O O . VAL A 1 118 ? -3.428 19.493 12.003 1.00 89.56 118 VAL A O 1
ATOM 925 N N . PRO A 1 119 ? -4.455 20.884 13.436 1.00 82.56 119 PRO A N 1
ATOM 926 C CA . PRO A 1 119 ? -4.211 22.074 12.623 1.00 82.56 119 PRO A CA 1
ATOM 927 C C . PRO A 1 119 ? -2.707 22.376 12.520 1.00 82.56 119 PRO A C 1
ATOM 929 O O . PRO A 1 119 ? -1.943 22.084 13.433 1.00 82.56 119 PRO A O 1
ATOM 932 N N . GLY A 1 120 ? -2.268 22.926 11.385 1.00 79.88 120 GLY A N 1
ATOM 933 C CA . GLY A 1 120 ? -0.862 23.290 11.144 1.00 79.88 120 GLY A CA 1
ATOM 934 C C . GLY A 1 120 ? 0.064 22.154 10.682 1.00 79.88 120 GLY A C 1
ATOM 935 O O . GLY A 1 120 ? 1.162 22.435 10.219 1.00 79.88 120 GLY A O 1
ATOM 936 N N . THR A 1 121 ? -0.372 20.892 10.738 1.00 78.94 121 THR A N 1
ATOM 937 C CA . THR A 1 121 ? 0.365 19.759 10.136 1.00 78.94 121 THR A CA 1
ATOM 938 C C . THR A 1 121 ? 0.099 19.667 8.632 1.00 78.94 121 THR A C 1
ATOM 940 O O . THR A 1 121 ? -0.999 20.013 8.193 1.00 78.94 121 THR A O 1
ATOM 943 N N . SER A 1 122 ? 1.051 19.202 7.819 1.00 81.75 122 SER A N 1
ATOM 944 C CA . SER A 1 122 ? 0.899 19.132 6.356 1.00 81.75 122 SER A CA 1
ATOM 945 C C . SER A 1 122 ? 1.069 17.700 5.875 1.00 81.75 122 SER A C 1
ATOM 947 O O . SER A 1 122 ? 2.098 17.088 6.120 1.00 81.75 122 SER A O 1
ATOM 949 N N . SER A 1 123 ? 0.101 17.154 5.135 1.00 83.31 123 SER A N 1
ATOM 950 C CA . SER A 1 123 ? 0.285 15.805 4.592 1.00 83.31 123 SER A CA 1
ATOM 951 C C . SER A 1 123 ? 1.512 15.777 3.677 1.00 83.31 123 SER A C 1
ATOM 953 O O . SER A 1 123 ? 1.602 16.626 2.782 1.00 83.31 123 SER A O 1
ATOM 955 N N . PRO A 1 124 ? 2.411 14.789 3.827 1.00 84.62 124 PRO A N 1
ATOM 956 C CA . PRO A 1 124 ? 3.564 14.676 2.959 1.00 84.62 124 PRO A CA 1
ATOM 957 C C . PRO A 1 124 ? 3.075 14.458 1.530 1.00 84.62 124 PRO A C 1
ATOM 959 O O . PRO A 1 124 ? 2.163 13.671 1.260 1.00 84.62 124 PRO A O 1
ATOM 962 N N . THR A 1 125 ? 3.673 15.184 0.595 1.00 82.19 125 THR A N 1
ATOM 963 C CA . THR A 1 125 ? 3.460 14.912 -0.827 1.00 82.19 125 THR A CA 1
ATOM 964 C C . THR A 1 125 ? 4.232 13.663 -1.238 1.00 82.19 125 THR A C 1
ATOM 966 O O . THR A 1 125 ? 5.177 13.238 -0.571 1.00 82.19 125 THR A O 1
ATOM 969 N N . GLY A 1 126 ? 3.894 13.099 -2.402 1.00 76.62 126 GLY A N 1
ATOM 970 C CA . GLY A 1 126 ? 4.604 11.941 -2.957 1.00 76.62 126 GLY A CA 1
ATOM 971 C C . GLY A 1 126 ? 6.103 12.159 -3.221 1.00 76.62 126 GLY A C 1
ATOM 972 O O . GLY A 1 126 ? 6.775 11.217 -3.605 1.00 76.62 126 GLY A O 1
ATOM 973 N N . ARG A 1 127 ? 6.627 13.380 -3.020 1.00 80.81 127 ARG A N 1
ATOM 974 C CA . ARG A 1 127 ? 8.057 13.736 -3.085 1.00 80.81 127 ARG A CA 1
ATOM 975 C C . ARG A 1 127 ? 8.736 13.870 -1.716 1.00 80.81 127 ARG A C 1
ATOM 977 O O . ARG A 1 127 ? 9.937 14.093 -1.666 1.00 80.81 127 ARG A O 1
ATOM 984 N N . GLN A 1 128 ? 7.974 13.803 -0.628 1.00 87.19 128 GLN A N 1
ATOM 985 C CA . GLN A 1 128 ? 8.453 13.972 0.750 1.00 87.19 128 GLN A CA 1
ATOM 986 C C . GLN A 1 128 ? 8.372 12.661 1.543 1.00 87.19 128 GLN A C 1
ATOM 988 O O . GLN A 1 128 ? 9.139 12.461 2.478 1.00 87.19 128 GLN A O 1
ATOM 993 N N . CYS A 1 129 ? 7.463 11.755 1.168 1.00 90.12 129 CYS A N 1
ATOM 994 C CA . CYS A 1 129 ? 7.381 10.424 1.759 1.00 90.12 129 CYS A CA 1
ATOM 995 C C . CYS A 1 129 ? 8.265 9.425 0.982 1.00 90.12 129 CYS A C 1
ATOM 997 O O . CYS A 1 129 ? 7.978 9.195 -0.194 1.00 90.12 129 CYS A O 1
ATOM 999 N N . PRO A 1 130 ? 9.271 8.775 1.606 1.00 89.19 130 PRO A N 1
ATOM 1000 C CA . PRO A 1 130 ? 10.174 7.844 0.919 1.00 89.19 130 PRO A CA 1
ATOM 1001 C C . PRO A 1 130 ? 9.429 6.661 0.292 1.00 89.19 130 PRO A C 1
ATOM 1003 O O . PRO A 1 130 ? 9.651 6.346 -0.872 1.00 89.19 130 PRO A O 1
ATOM 1006 N N . ILE A 1 131 ? 8.447 6.099 1.002 1.00 90.69 131 ILE A N 1
ATOM 1007 C CA . ILE A 1 131 ? 7.634 4.982 0.500 1.00 90.69 131 ILE A CA 1
ATOM 1008 C C . ILE A 1 131 ? 6.846 5.402 -0.748 1.00 90.69 131 ILE A C 1
ATOM 1010 O O . ILE A 1 131 ? 6.759 4.642 -1.708 1.00 90.69 131 ILE A O 1
ATOM 1014 N N . CYS A 1 132 ? 6.307 6.625 -0.784 1.00 90.81 132 CYS A N 1
ATOM 1015 C CA . CYS A 1 132 ? 5.627 7.140 -1.976 1.00 90.81 132 CYS A CA 1
ATOM 1016 C C . CYS A 1 132 ? 6.583 7.365 -3.148 1.00 90.81 132 CYS A C 1
ATOM 1018 O O . CYS A 1 132 ? 6.195 7.129 -4.286 1.00 90.81 132 CYS A O 1
ATOM 1020 N N . ILE A 1 133 ? 7.802 7.840 -2.885 1.00 88.44 133 ILE A N 1
ATOM 1021 C CA . ILE A 1 133 ? 8.814 8.082 -3.922 1.00 88.44 133 ILE A CA 1
ATOM 1022 C C . ILE A 1 133 ? 9.228 6.757 -4.564 1.00 88.44 133 ILE A C 1
ATOM 1024 O O . ILE A 1 133 ? 9.260 6.646 -5.787 1.00 88.44 133 ILE A O 1
ATOM 1028 N N . GLU A 1 134 ? 9.509 5.751 -3.738 1.00 85.25 134 GLU A N 1
ATOM 1029 C CA . GLU A 1 134 ? 9.960 4.432 -4.184 1.00 85.25 134 GLU A CA 1
ATOM 1030 C C . GLU A 1 134 ? 8.847 3.650 -4.888 1.00 85.25 134 GLU A C 1
ATOM 1032 O O . GLU A 1 134 ? 9.081 3.026 -5.921 1.00 85.25 134 GLU A O 1
ATOM 1037 N N . SER A 1 135 ? 7.617 3.712 -4.370 1.00 84.50 135 SER A N 1
ATOM 1038 C CA . SER A 1 135 ? 6.471 3.011 -4.967 1.00 84.50 135 SER A CA 1
ATOM 1039 C C . SER A 1 135 ? 5.930 3.695 -6.222 1.00 84.50 135 SER A C 1
ATOM 1041 O O . SER A 1 135 ? 5.369 3.031 -7.095 1.00 84.50 135 SER A O 1
ATOM 1043 N N . LYS A 1 136 ? 6.093 5.018 -6.344 1.00 78.12 136 LYS A N 1
ATOM 1044 C CA . LYS A 1 136 ? 5.560 5.814 -7.453 1.00 78.12 136 LYS A CA 1
ATOM 1045 C C . LYS A 1 136 ? 6.683 6.298 -8.362 1.00 78.12 136 LYS A C 1
ATOM 1047 O O . LYS A 1 136 ? 6.928 7.495 -8.507 1.00 78.12 136 LYS A O 1
ATOM 1052 N N . LEU A 1 137 ? 7.332 5.349 -9.030 1.00 68.94 137 LEU A N 1
ATOM 1053 C CA . LEU A 1 137 ? 8.293 5.641 -10.089 1.00 68.94 137 LEU A CA 1
ATOM 1054 C C . LEU A 1 137 ? 7.586 6.341 -11.259 1.00 68.94 137 LEU A C 1
ATOM 1056 O O . LEU A 1 137 ? 6.791 5.747 -11.987 1.00 68.94 137 LEU A O 1
ATOM 1060 N N . SER A 1 138 ? 7.872 7.628 -11.453 1.00 71.75 138 SER A N 1
ATOM 1061 C CA . SER A 1 138 ? 7.465 8.342 -12.663 1.00 71.75 138 SER A CA 1
ATOM 1062 C C . SER A 1 138 ? 8.418 7.999 -13.804 1.00 71.75 138 SER A C 1
ATOM 1064 O O . SER A 1 138 ? 9.626 8.201 -13.670 1.00 71.75 138 SER A O 1
ATOM 1066 N N . ASN A 1 139 ? 7.891 7.559 -14.946 1.00 76.31 139 ASN A N 1
ATOM 1067 C CA . ASN A 1 139 ? 8.689 7.411 -16.161 1.00 76.31 139 ASN A CA 1
ATOM 1068 C C . ASN A 1 139 ? 9.216 8.781 -16.610 1.00 76.31 139 ASN A C 1
ATOM 1070 O O . ASN A 1 139 ? 8.482 9.589 -17.182 1.00 76.31 139 ASN A O 1
ATOM 1074 N N . ILE A 1 140 ? 10.504 9.043 -16.380 1.00 75.81 140 ILE A N 1
ATOM 1075 C CA . ILE A 1 140 ? 11.195 10.191 -16.971 1.00 75.81 140 ILE A CA 1
ATOM 1076 C C . ILE A 1 140 ? 11.550 9.808 -18.407 1.00 75.81 140 ILE A C 1
ATOM 1078 O O . ILE A 1 140 ? 12.619 9.271 -18.694 1.00 75.81 140 ILE A O 1
ATOM 1082 N N . VAL A 1 141 ? 10.619 10.057 -19.328 1.00 78.69 141 VAL A N 1
ATOM 1083 C CA . VAL A 1 141 ? 10.840 9.808 -20.755 1.00 78.69 141 VAL A CA 1
ATOM 1084 C C . VAL A 1 141 ? 11.776 10.884 -21.302 1.00 78.69 141 VAL A C 1
ATOM 1086 O O . VAL A 1 141 ? 11.381 12.037 -21.499 1.00 78.69 141 VAL A O 1
ATOM 1089 N N . SER A 1 142 ? 13.030 10.511 -21.559 1.00 75.75 142 SER A N 1
ATOM 1090 C CA . SER A 1 142 ? 13.969 11.366 -22.284 1.00 75.75 142 SER A CA 1
ATOM 1091 C C . SER A 1 142 ? 13.450 11.604 -23.702 1.00 75.75 142 SER A C 1
ATOM 1093 O O . SER A 1 142 ? 13.366 10.682 -24.508 1.00 75.75 142 SER A O 1
ATOM 1095 N N . ARG A 1 143 ? 13.122 12.861 -24.017 1.00 80.44 143 ARG A N 1
ATOM 1096 C CA . ARG A 1 143 ? 12.766 13.318 -25.372 1.00 80.44 143 ARG A CA 1
ATOM 1097 C C . ARG A 1 143 ? 13.929 14.017 -26.073 1.00 80.44 143 ARG A C 1
ATOM 1099 O O . ARG A 1 143 ? 13.717 14.856 -26.945 1.00 80.44 143 ARG A O 1
ATOM 1106 N N . ARG A 1 144 ? 15.170 13.721 -25.669 1.00 79.31 144 ARG A N 1
ATOM 1107 C CA . ARG A 1 144 ? 16.349 14.314 -26.307 1.00 79.31 144 ARG A CA 1
ATOM 1108 C C . ARG A 1 144 ? 16.381 13.904 -27.773 1.00 79.31 144 ARG A C 1
ATOM 1110 O O . ARG A 1 144 ? 16.502 12.722 -28.085 1.00 79.31 144 ARG A O 1
ATOM 1117 N N . GLN A 1 145 ? 16.297 14.891 -28.659 1.00 76.19 145 GLN A N 1
ATOM 1118 C CA . GLN A 1 145 ? 16.623 14.664 -30.056 1.00 76.19 145 GLN A CA 1
ATOM 1119 C C . GLN A 1 145 ? 18.123 14.362 -30.181 1.00 76.19 145 GLN A C 1
ATOM 1121 O O . GLN A 1 145 ? 18.923 14.899 -29.405 1.00 76.19 145 GLN A O 1
ATOM 1126 N N . PRO A 1 146 ? 18.523 13.495 -31.126 1.00 72.06 146 PRO A N 1
ATOM 1127 C CA . PRO A 1 146 ? 19.931 13.234 -31.368 1.00 72.06 146 PRO A CA 1
ATOM 1128 C C . PRO A 1 146 ? 20.630 14.548 -31.721 1.00 72.06 146 PRO A C 1
ATOM 1130 O O . PRO A 1 146 ? 20.200 15.259 -32.626 1.00 72.06 146 PRO A O 1
ATOM 1133 N N . SER A 1 147 ? 21.728 14.855 -31.023 1.00 75.50 147 SER A N 1
ATOM 1134 C CA . SER A 1 147 ? 22.490 16.103 -31.196 1.00 75.50 147 SER A CA 1
ATOM 1135 C C . SER A 1 147 ? 22.989 16.317 -32.625 1.00 75.50 147 SER A C 1
ATOM 1137 O O . SER A 1 147 ? 23.264 17.439 -33.028 1.00 75.50 147 SER A O 1
ATOM 1139 N N . ASN A 1 148 ? 23.089 15.239 -33.400 1.00 75.94 148 ASN A N 1
ATOM 1140 C CA . ASN A 1 148 ? 23.489 15.267 -34.792 1.00 75.94 148 ASN A CA 1
ATOM 1141 C C . ASN A 1 148 ? 22.628 14.279 -35.606 1.00 75.94 148 ASN A C 1
ATOM 1143 O O . ASN A 1 148 ? 22.969 13.095 -35.697 1.00 75.94 148 ASN A O 1
ATOM 1147 N N . PRO A 1 149 ? 21.506 14.721 -36.191 1.00 73.56 149 PRO A N 1
ATOM 1148 C CA . PRO A 1 149 ? 20.716 13.880 -37.081 1.00 73.56 149 PRO A CA 1
ATOM 1149 C C . PRO A 1 149 ? 21.468 13.624 -38.397 1.00 73.56 149 PRO A C 1
ATOM 1151 O O . PRO A 1 149 ? 22.193 14.487 -38.900 1.00 73.56 149 PRO A O 1
ATOM 1154 N N . SER A 1 150 ? 21.293 12.435 -38.979 1.00 77.62 150 SER A N 1
ATOM 1155 C CA . SER A 1 150 ? 21.771 12.163 -40.339 1.00 77.62 150 SER A CA 1
ATOM 1156 C C . SER A 1 150 ? 21.052 13.080 -41.327 1.00 77.62 150 SER A C 1
ATOM 1158 O O . SER A 1 150 ? 19.843 13.243 -41.232 1.00 77.62 150 SER A O 1
ATOM 1160 N N . ARG A 1 151 ? 21.782 13.678 -42.275 1.00 82.00 151 ARG A N 1
ATOM 1161 C CA . ARG A 1 151 ? 21.212 14.575 -43.306 1.00 82.00 151 ARG A CA 1
ATOM 1162 C C . ARG A 1 151 ? 21.257 14.001 -44.723 1.00 82.00 151 ARG A C 1
ATOM 1164 O O . ARG A 1 151 ? 20.707 14.589 -45.642 1.00 82.00 151 ARG A O 1
ATOM 1171 N N . ARG A 1 152 ? 21.937 12.869 -44.906 1.00 81.69 152 ARG A N 1
ATOM 1172 C CA . ARG A 1 152 ? 22.067 12.158 -46.182 1.00 81.69 152 ARG A CA 1
ATOM 1173 C C . ARG A 1 152 ? 22.221 10.651 -45.933 1.00 81.69 152 ARG A C 1
ATOM 1175 O O . ARG A 1 152 ? 22.729 10.286 -44.865 1.00 81.69 152 ARG A O 1
ATOM 1182 N N . PRO A 1 153 ? 21.801 9.782 -46.870 1.00 76.62 153 PRO A N 1
ATOM 1183 C CA . PRO A 1 153 ? 21.988 8.335 -46.753 1.00 76.62 153 PRO A CA 1
ATOM 1184 C C . PRO A 1 153 ? 23.463 7.965 -46.530 1.00 76.62 153 PRO A C 1
ATOM 1186 O O . PRO A 1 153 ? 24.350 8.654 -47.027 1.00 76.62 153 PRO A O 1
ATOM 1189 N N . PHE A 1 154 ? 23.723 6.895 -45.769 1.00 74.88 154 PHE A N 1
ATOM 1190 C CA . PHE A 1 154 ? 25.065 6.334 -45.498 1.00 74.88 154 PHE A CA 1
ATOM 1191 C C . PHE A 1 154 ? 26.053 7.229 -44.737 1.00 74.88 154 PHE A C 1
ATOM 1193 O O . PHE A 1 154 ? 27.150 6.792 -44.412 1.00 74.88 154 PHE A O 1
ATOM 1200 N N . TYR A 1 155 ? 25.675 8.458 -44.387 1.00 78.62 155 TYR A N 1
ATOM 1201 C CA . TYR A 1 155 ? 26.532 9.352 -43.605 1.00 78.62 155 TYR A CA 1
ATOM 1202 C C . TYR A 1 155 ? 26.731 8.887 -42.162 1.00 78.62 155 TYR A C 1
ATOM 1204 O O . TYR A 1 155 ? 27.759 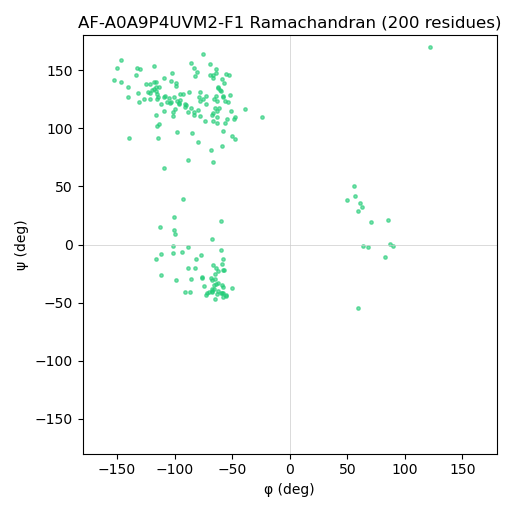9.177 -41.554 1.00 78.62 155 TYR A O 1
ATOM 1212 N N . ARG A 1 156 ? 25.746 8.172 -41.610 1.00 73.56 156 ARG A N 1
ATOM 1213 C CA . ARG A 1 156 ? 25.860 7.491 -40.321 1.00 73.56 156 ARG A CA 1
ATOM 1214 C C . ARG A 1 156 ? 25.171 6.146 -40.391 1.00 73.56 156 ARG A C 1
ATOM 1216 O O . ARG A 1 156 ? 24.045 6.043 -40.885 1.00 73.56 156 ARG A O 1
ATOM 1223 N N . ILE A 1 157 ? 25.858 5.158 -39.847 1.00 78.31 157 ILE A N 1
ATOM 1224 C CA . ILE A 1 157 ? 25.366 3.801 -39.678 1.00 78.31 157 ILE A CA 1
ATOM 1225 C C . ILE A 1 157 ? 25.234 3.525 -38.186 1.00 78.31 157 ILE A C 1
ATOM 1227 O O . ILE A 1 157 ? 26.111 3.887 -37.401 1.00 78.31 157 ILE A O 1
ATOM 1231 N N . SER A 1 158 ? 24.121 2.913 -37.802 1.00 76.38 158 SER A N 1
ATOM 1232 C CA . SER A 1 158 ? 23.977 2.304 -36.484 1.00 76.38 158 SER A CA 1
ATOM 1233 C C . SER A 1 158 ? 24.377 0.842 -36.598 1.00 76.38 158 SER A C 1
ATOM 1235 O O . SER A 1 158 ? 23.910 0.143 -37.500 1.00 76.38 158 SER A O 1
ATOM 1237 N N . LEU A 1 159 ? 25.259 0.421 -35.699 1.00 82.31 159 LEU A N 1
ATOM 1238 C CA . LEU A 1 159 ? 25.734 -0.948 -35.566 1.00 82.31 159 LEU A CA 1
ATOM 1239 C C . LEU A 1 159 ? 25.261 -1.464 -34.222 1.00 82.31 159 LEU A C 1
ATOM 1241 O O . LEU A 1 159 ? 25.479 -0.797 -33.211 1.00 82.31 159 LEU A O 1
ATOM 1245 N N . ASP A 1 160 ? 24.644 -2.633 -34.223 1.00 81.00 160 ASP A N 1
ATOM 1246 C CA . ASP A 1 160 ? 24.332 -3.349 -32.997 1.00 81.00 160 ASP A CA 1
ATOM 1247 C C . ASP A 1 160 ? 24.734 -4.816 -33.143 1.00 81.00 160 ASP A C 1
ATOM 1249 O O . ASP A 1 160 ? 24.678 -5.380 -34.241 1.00 81.00 160 ASP A O 1
ATOM 1253 N N . ILE A 1 161 ? 25.173 -5.420 -32.043 1.00 82.25 161 ILE A N 1
ATOM 1254 C CA . ILE A 1 161 ? 25.580 -6.822 -31.992 1.00 82.25 161 ILE A CA 1
ATOM 1255 C C . ILE A 1 161 ? 24.621 -7.534 -31.056 1.00 82.25 161 ILE A C 1
ATOM 1257 O O . ILE A 1 161 ? 24.642 -7.337 -29.844 1.00 82.25 161 ILE A O 1
ATOM 1261 N N . ILE A 1 162 ? 23.805 -8.407 -31.632 1.00 80.75 162 ILE A N 1
ATOM 1262 C CA . ILE A 1 162 ? 22.821 -9.187 -30.897 1.00 80.75 162 ILE A CA 1
ATOM 1263 C C . ILE A 1 162 ? 23.331 -10.622 -30.818 1.00 80.75 162 ILE A C 1
ATOM 1265 O O . ILE A 1 162 ? 23.580 -11.270 -31.837 1.00 80.75 162 ILE A O 1
ATOM 1269 N N . GLN A 1 163 ? 23.483 -11.141 -29.604 1.00 78.38 163 GLN A N 1
ATOM 1270 C CA . GLN A 1 163 ? 23.755 -12.559 -29.394 1.00 78.38 163 GLN A CA 1
ATOM 1271 C C . GLN A 1 163 ? 22.440 -13.334 -29.524 1.00 78.38 163 GLN A C 1
ATOM 1273 O O . GLN A 1 163 ? 21.524 -13.123 -28.734 1.00 78.38 163 GLN A O 1
ATOM 1278 N N . LEU A 1 164 ? 22.335 -14.202 -30.536 1.00 71.44 164 LEU A N 1
ATOM 1279 C CA . LEU A 1 164 ? 21.072 -14.877 -30.858 1.00 71.44 164 LEU A CA 1
ATOM 1280 C C . LEU A 1 164 ? 20.916 -16.222 -30.146 1.00 71.44 164 LEU A C 1
ATOM 1282 O O . LEU A 1 164 ? 19.825 -16.528 -29.678 1.00 71.44 164 LEU A O 1
ATOM 1286 N N . LEU A 1 165 ? 21.981 -17.026 -30.057 1.00 67.00 165 LEU A N 1
ATOM 1287 C CA . LEU A 1 165 ? 21.931 -18.362 -29.454 1.00 67.00 165 LEU A CA 1
ATOM 1288 C C . LEU A 1 165 ? 23.248 -18.712 -28.748 1.00 67.00 165 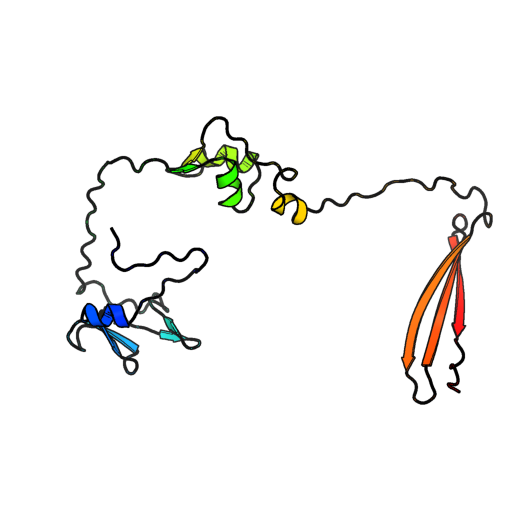LEU A C 1
ATOM 1290 O O . LEU A 1 165 ? 24.340 -18.435 -29.257 1.00 67.00 165 LEU A O 1
ATOM 1294 N N . HIS A 1 166 ? 23.124 -19.354 -27.583 1.00 59.38 166 HIS A N 1
ATOM 1295 C CA . HIS A 1 166 ? 24.205 -20.042 -26.878 1.00 59.38 166 HIS A CA 1
ATOM 1296 C C . HIS A 1 166 ? 23.888 -21.541 -26.865 1.00 59.38 166 HIS A C 1
ATOM 1298 O O . HIS A 1 166 ? 23.191 -22.025 -25.975 1.00 59.38 166 HIS A O 1
ATOM 1304 N N . GLU A 1 167 ? 24.367 -22.275 -27.868 1.00 58.00 167 GLU A N 1
ATOM 1305 C CA . GLU A 1 167 ? 24.194 -23.727 -27.917 1.00 58.00 167 GLU A CA 1
ATOM 1306 C C . GLU A 1 167 ? 25.437 -24.422 -27.352 1.00 58.00 167 GLU A C 1
ATOM 1308 O O . GLU A 1 167 ? 26.558 -24.261 -27.848 1.00 58.00 167 GLU A O 1
ATOM 1313 N N . ARG A 1 168 ? 25.232 -25.224 -26.301 1.00 52.06 168 ARG A N 1
ATOM 1314 C CA . ARG A 1 168 ? 26.210 -26.219 -25.853 1.00 52.06 168 ARG A CA 1
ATOM 1315 C C . ARG A 1 168 ? 25.994 -27.488 -26.671 1.00 52.06 168 ARG A C 1
ATOM 1317 O O . ARG A 1 168 ? 25.129 -28.292 -26.341 1.00 52.06 168 ARG A O 1
ATOM 1324 N N . ALA A 1 169 ? 26.769 -27.662 -27.736 1.00 55.47 169 ALA A N 1
ATOM 1325 C CA . ALA A 1 169 ? 26.855 -28.944 -28.424 1.00 55.47 169 ALA A CA 1
ATOM 1326 C C . ALA A 1 169 ? 27.915 -29.831 -27.748 1.00 55.47 169 ALA A C 1
ATOM 1328 O O . ALA A 1 169 ? 28.859 -29.328 -27.136 1.00 55.47 169 ALA A O 1
ATOM 1329 N N . ALA A 1 170 ? 27.801 -31.153 -27.909 1.00 52.59 170 ALA A N 1
ATOM 1330 C CA . ALA A 1 170 ? 28.738 -32.143 -27.357 1.00 52.59 170 ALA A CA 1
ATOM 1331 C C . ALA A 1 170 ? 30.209 -31.952 -27.804 1.00 52.59 170 ALA A C 1
ATOM 1333 O O . ALA A 1 170 ? 31.110 -32.534 -27.211 1.00 52.59 170 ALA A O 1
ATOM 1334 N N . TRP A 1 171 ? 30.454 -31.113 -28.817 1.00 53.31 171 TRP A N 1
ATOM 1335 C CA . TRP A 1 171 ? 31.761 -30.856 -29.439 1.00 53.31 171 TRP A CA 1
ATOM 1336 C C . TRP A 1 171 ? 32.297 -29.433 -29.186 1.00 53.31 171 TRP A C 1
ATOM 1338 O O . TRP A 1 171 ? 33.192 -28.974 -29.895 1.00 53.31 171 TRP A O 1
ATOM 1348 N N . GLY A 1 172 ? 31.730 -28.709 -28.214 1.00 56.38 172 GLY A N 1
ATOM 1349 C CA . GLY A 1 172 ? 32.160 -27.364 -27.819 1.00 56.38 172 GLY A CA 1
ATOM 1350 C C . GLY A 1 172 ? 31.068 -26.296 -27.934 1.00 56.38 172 GLY A C 1
ATOM 1351 O O . GLY A 1 172 ? 29.987 -26.520 -28.482 1.00 56.38 172 GLY A O 1
ATOM 1352 N N . VAL A 1 173 ? 31.356 -25.111 -27.390 1.00 56.62 173 VAL A N 1
ATOM 1353 C CA . VAL A 1 173 ? 30.443 -23.957 -27.410 1.00 56.62 173 VAL A CA 1
ATOM 1354 C C . VA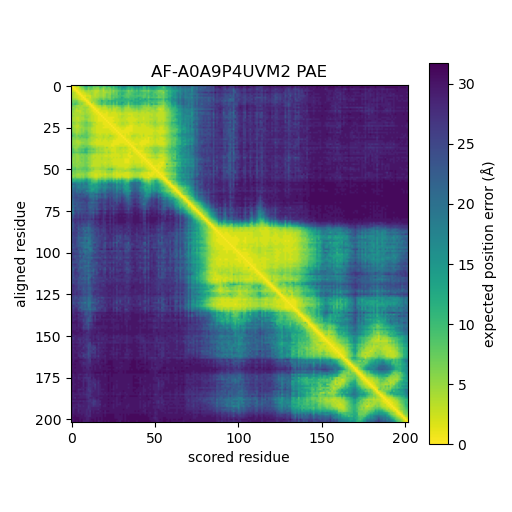L A 1 173 ? 30.491 -23.290 -28.784 1.00 56.62 173 VAL A C 1
ATOM 1356 O O . VAL A 1 173 ? 31.558 -22.865 -29.229 1.00 56.62 173 VAL A O 1
ATOM 1359 N N . ARG A 1 174 ? 29.335 -23.157 -29.444 1.00 59.78 174 ARG A N 1
ATOM 1360 C CA . ARG A 1 174 ? 29.169 -22.291 -30.619 1.00 59.78 174 ARG A CA 1
ATOM 1361 C C . ARG A 1 174 ? 28.308 -21.096 -30.233 1.00 59.78 174 ARG A C 1
ATOM 1363 O O . ARG A 1 174 ? 27.134 -21.245 -29.906 1.00 59.78 174 ARG A O 1
ATOM 1370 N N . SER A 1 175 ? 28.900 -19.908 -30.280 1.00 61.16 175 SER A N 1
ATOM 1371 C CA . SER A 1 175 ? 28.167 -18.652 -30.127 1.00 61.16 175 SER A CA 1
ATOM 1372 C C . SER A 1 175 ? 27.825 -18.106 -31.508 1.00 61.16 175 SER A C 1
ATOM 1374 O O . SER A 1 175 ? 28.720 -17.904 -32.332 1.00 61.16 175 SER A O 1
ATOM 1376 N N . THR A 1 176 ? 26.538 -17.862 -31.753 1.00 65.25 176 THR A N 1
ATOM 1377 C CA . THR A 1 176 ? 26.070 -17.204 -32.980 1.00 65.25 176 THR A CA 1
ATOM 1378 C C . THR A 1 176 ? 25.704 -15.761 -32.661 1.00 65.25 176 THR A C 1
ATOM 1380 O O . THR A 1 176 ? 24.836 -15.497 -31.823 1.00 65.25 176 THR A O 1
ATOM 1383 N N . TYR A 1 177 ? 26.362 -14.829 -33.343 1.00 66.62 177 TYR A N 1
ATOM 1384 C CA . TYR A 1 177 ? 26.095 -13.399 -33.244 1.00 66.62 177 TYR A CA 1
ATOM 1385 C C . TYR A 1 177 ? 25.440 -12.918 -34.535 1.00 66.62 177 TYR A C 1
ATOM 1387 O O . TYR A 1 177 ? 25.804 -13.355 -35.626 1.00 66.62 177 TYR A O 1
ATOM 1395 N N . SER A 1 178 ? 24.499 -11.991 -34.422 1.00 67.06 178 SER A N 1
ATOM 1396 C CA . SER A 1 178 ? 23.982 -11.226 -35.551 1.00 67.06 178 SER A CA 1
ATOM 1397 C C . SER A 1 178 ? 24.428 -9.785 -35.399 1.00 67.06 178 SER A C 1
ATOM 1399 O O . SER A 1 178 ? 24.098 -9.132 -34.409 1.00 67.06 178 SER A O 1
ATOM 1401 N N . ILE A 1 179 ? 25.163 -9.281 -36.386 1.00 70.38 179 ILE A N 1
ATOM 1402 C CA . ILE A 1 179 ? 25.447 -7.855 -36.496 1.00 70.38 179 ILE A CA 1
ATOM 1403 C C . ILE A 1 179 ? 24.350 -7.230 -37.347 1.00 70.38 179 ILE A C 1
ATOM 1405 O O . ILE A 1 179 ? 24.198 -7.574 -38.522 1.00 70.38 179 ILE A O 1
ATOM 1409 N N . LEU A 1 180 ? 23.599 -6.305 -36.758 1.00 64.12 180 LEU A N 1
ATOM 1410 C CA . LEU A 1 180 ? 22.609 -5.504 -37.459 1.00 64.12 180 LEU A CA 1
ATOM 1411 C C . LEU A 1 180 ? 23.228 -4.157 -37.843 1.00 64.12 180 LEU A C 1
ATOM 1413 O O . LEU A 1 180 ? 23.654 -3.380 -36.991 1.00 64.12 180 LEU A O 1
ATOM 1417 N N . TYR A 1 181 ? 23.224 -3.870 -39.138 1.00 68.62 181 TYR A N 1
ATOM 1418 C CA . TYR A 1 181 ? 23.596 -2.588 -39.718 1.00 68.62 181 TYR A CA 1
ATOM 1419 C C . TYR A 1 181 ? 22.320 -1.868 -40.144 1.00 68.62 181 TYR A C 1
ATOM 1421 O O . TYR A 1 181 ? 21.538 -2.421 -40.918 1.00 68.62 181 TYR A O 1
ATOM 1429 N N . ALA A 1 182 ? 22.110 -0.632 -39.695 1.00 66.69 182 ALA A N 1
ATOM 1430 C CA . ALA A 1 182 ? 20.978 0.186 -40.127 1.00 66.69 182 ALA A CA 1
ATOM 1431 C C . ALA A 1 182 ? 21.437 1.554 -40.651 1.00 66.69 182 ALA A C 1
ATOM 1433 O O . ALA A 1 182 ? 22.105 2.321 -39.952 1.00 66.69 182 ALA A O 1
ATOM 1434 N N . ASN A 1 183 ? 21.039 1.881 -41.884 1.00 65.19 183 ASN A N 1
ATOM 1435 C CA . ASN A 1 183 ? 21.127 3.235 -42.420 1.00 65.19 183 ASN A CA 1
ATOM 1436 C C . ASN A 1 183 ? 19.969 4.064 -41.851 1.00 65.19 183 ASN A C 1
ATOM 1438 O O . ASN A 1 183 ? 18.811 3.860 -42.212 1.00 65.19 183 ASN A O 1
ATOM 1442 N N . ILE A 1 184 ? 20.300 5.018 -40.983 1.00 62.88 184 ILE A N 1
ATOM 1443 C CA . ILE A 1 184 ? 19.327 5.766 -40.173 1.00 62.88 184 ILE A CA 1
ATOM 1444 C C . ILE A 1 184 ? 18.349 6.578 -41.041 1.00 62.88 184 ILE A C 1
ATOM 1446 O O . ILE A 1 184 ? 17.192 6.729 -40.668 1.00 62.88 184 ILE A O 1
ATOM 1450 N N . LEU A 1 185 ? 18.792 7.089 -42.198 1.00 63.91 185 LEU A N 1
ATOM 1451 C CA . LEU A 1 185 ? 17.967 7.952 -43.057 1.00 63.91 185 LEU A CA 1
ATOM 1452 C C . LEU A 1 185 ? 17.317 7.200 -44.225 1.00 63.91 185 LEU A C 1
ATOM 1454 O O . LEU A 1 185 ? 16.239 7.569 -44.668 1.00 63.91 185 LEU A O 1
ATOM 1458 N N . GLY A 1 186 ? 17.969 6.147 -44.723 1.00 63.59 186 GLY A N 1
ATOM 1459 C CA . GLY A 1 186 ? 17.466 5.355 -45.851 1.00 63.59 186 GLY A CA 1
ATOM 1460 C C . GLY A 1 186 ? 16.650 4.124 -45.455 1.00 63.59 186 GLY A C 1
ATOM 1461 O O . GLY A 1 186 ? 16.160 3.430 -46.336 1.00 63.59 186 GLY A O 1
ATOM 1462 N N . GLY A 1 187 ? 16.566 3.784 -44.163 1.00 67.31 187 GLY A N 1
ATOM 1463 C CA . GLY A 1 187 ? 15.827 2.612 -43.673 1.00 67.31 187 GLY A CA 1
ATOM 1464 C C . GLY A 1 187 ? 16.420 1.251 -44.064 1.00 67.31 187 GLY A C 1
ATOM 1465 O O . GLY A 1 187 ? 15.899 0.219 -43.647 1.00 67.31 187 GLY A O 1
ATOM 1466 N N . MET A 1 188 ? 17.514 1.226 -44.832 1.00 71.56 188 MET A N 1
ATOM 1467 C CA . MET A 1 188 ? 18.185 -0.002 -45.250 1.00 71.56 188 MET A CA 1
ATOM 1468 C C . MET A 1 188 ? 18.775 -0.724 -44.036 1.00 71.56 188 MET A C 1
ATOM 1470 O O . MET A 1 188 ? 19.562 -0.137 -43.288 1.00 71.56 188 MET A O 1
ATOM 1474 N N . LYS A 1 189 ? 18.410 -1.997 -43.869 1.00 75.88 189 LYS A N 1
ATOM 1475 C CA . LYS A 1 189 ? 18.930 -2.883 -42.826 1.00 75.88 189 LYS A CA 1
ATOM 1476 C C . LYS A 1 189 ? 19.697 -4.030 -43.470 1.00 75.88 189 LYS A C 1
ATOM 1478 O O . LYS A 1 189 ? 19.186 -4.664 -44.386 1.00 75.88 189 LYS A O 1
ATOM 1483 N N . VAL A 1 190 ? 20.897 -4.306 -42.977 1.00 72.75 190 VAL A N 1
ATOM 1484 C CA . VAL A 1 190 ? 21.701 -5.468 -43.371 1.00 72.75 190 VAL A CA 1
ATOM 1485 C C . VAL A 1 190 ? 22.005 -6.257 -42.109 1.00 72.75 190 VAL A C 1
ATOM 1487 O O . VAL A 1 190 ? 22.406 -5.674 -41.108 1.00 72.75 190 VAL A O 1
ATOM 1490 N N . SER A 1 191 ? 21.782 -7.568 -42.135 1.00 73.50 191 SER A N 1
ATOM 1491 C CA . SER A 1 191 ? 22.126 -8.456 -41.020 1.00 73.50 191 SER A CA 1
ATOM 1492 C C . SER A 1 191 ? 23.221 -9.409 -41.470 1.00 73.50 191 SER A C 1
ATOM 1494 O O . SER A 1 191 ? 23.078 -10.061 -42.503 1.00 73.50 191 SER A O 1
ATOM 1496 N N . VAL A 1 192 ? 24.312 -9.471 -40.712 1.00 74.56 192 VAL A N 1
ATOM 1497 C CA . VAL A 1 192 ? 25.428 -10.389 -40.957 1.00 74.56 192 VAL A CA 1
ATOM 1498 C C . VAL A 1 192 ? 25.510 -11.364 -39.794 1.00 74.56 192 VAL A C 1
ATOM 1500 O O . VAL A 1 192 ? 25.614 -10.949 -38.641 1.00 74.56 192 VAL A O 1
ATOM 1503 N N . TYR A 1 193 ? 25.487 -12.659 -40.096 1.00 72.75 193 TYR A N 1
ATOM 1504 C CA . TYR A 1 193 ? 25.621 -13.709 -39.091 1.00 72.75 193 TYR A CA 1
ATOM 1505 C C . TYR A 1 193 ? 27.090 -14.090 -38.934 1.00 72.75 193 TYR A C 1
ATOM 1507 O O . TYR A 1 193 ? 27.738 -14.515 -39.890 1.00 72.75 193 TYR A O 1
ATOM 1515 N N . LEU A 1 194 ? 27.608 -13.947 -37.717 1.00 71.31 194 LEU A N 1
ATOM 1516 C CA . LEU A 1 194 ? 28.930 -14.420 -37.339 1.00 71.31 194 LEU A CA 1
ATOM 1517 C C . LEU A 1 194 ? 28.789 -15.698 -36.518 1.00 71.31 194 LEU A C 1
ATOM 1519 O O . LEU A 1 194 ? 28.155 -15.712 -35.462 1.00 71.31 194 LEU A O 1
ATOM 1523 N N . ILE A 1 195 ? 29.417 -16.767 -36.998 1.00 69.88 195 ILE A N 1
ATOM 1524 C CA . ILE A 1 195 ? 29.476 -18.048 -36.297 1.00 69.88 195 ILE A CA 1
ATOM 1525 C C . ILE A 1 195 ? 30.848 -18.140 -35.634 1.00 69.88 195 ILE A C 1
ATOM 1527 O O . ILE A 1 195 ? 31.870 -18.256 -36.316 1.00 69.88 195 ILE A O 1
ATOM 1531 N N . GLY A 1 196 ? 30.876 -18.073 -34.302 1.00 65.62 196 GLY A N 1
ATOM 1532 C CA . GLY A 1 196 ? 32.093 -18.297 -33.530 1.00 65.62 196 GLY A CA 1
ATOM 1533 C C . GLY A 1 196 ? 32.579 -19.733 -33.716 1.00 65.62 196 GLY A C 1
ATOM 1534 O O . GLY A 1 196 ? 31.812 -20.684 -33.540 1.00 65.62 196 GLY A O 1
ATOM 1535 N N . ARG A 1 197 ? 33.855 -19.908 -34.083 1.00 60.12 197 ARG A N 1
ATOM 1536 C CA . ARG A 1 197 ? 34.480 -21.237 -34.071 1.00 60.12 197 ARG A CA 1
ATOM 1537 C C . ARG A 1 197 ? 34.594 -21.721 -32.621 1.00 60.12 197 ARG A C 1
ATOM 1539 O O . ARG A 1 197 ? 34.858 -20.895 -31.747 1.00 60.12 197 ARG A O 1
ATOM 1546 N N . PRO A 1 198 ? 34.408 -23.026 -32.358 1.00 59.28 198 PRO A N 1
ATOM 1547 C CA . PRO A 1 198 ? 34.573 -23.561 -31.016 1.00 59.28 198 PRO A CA 1
ATOM 1548 C C . PRO A 1 198 ? 35.993 -23.265 -30.530 1.00 59.28 198 PRO A C 1
ATOM 1550 O O . PRO A 1 198 ? 36.969 -23.552 -31.226 1.00 59.28 198 PRO A O 1
ATOM 1553 N N . GLN A 1 199 ? 36.092 -22.657 -29.350 1.00 56.59 199 GLN A N 1
ATOM 1554 C CA . GLN A 1 199 ? 37.361 -22.475 -28.664 1.00 56.59 199 GLN A CA 1
ATOM 1555 C C . GLN A 1 199 ? 37.847 -23.872 -28.267 1.00 56.59 199 GLN A C 1
ATOM 1557 O O . GLN A 1 199 ? 37.256 -24.503 -27.392 1.00 56.59 199 GLN A O 1
ATOM 1562 N N . GLN A 1 200 ? 38.860 -24.392 -28.961 1.00 53.97 200 GLN A N 1
ATOM 1563 C CA . GLN A 1 200 ? 39.563 -25.584 -28.498 1.00 53.97 200 GLN A CA 1
ATOM 1564 C C . GLN A 1 200 ? 40.292 -25.175 -27.218 1.00 53.97 200 GLN A C 1
ATOM 1566 O O . GLN A 1 200 ? 41.150 -24.292 -27.246 1.00 53.97 200 GLN A O 1
ATOM 1571 N N . SER A 1 201 ? 39.868 -25.729 -26.085 1.00 52.03 201 SER A N 1
ATOM 1572 C CA . SER A 1 201 ? 40.638 -25.656 -24.846 1.00 52.03 201 SER A CA 1
ATOM 1573 C C . SER A 1 201 ? 42.014 -26.301 -25.075 1.00 52.03 201 SER A C 1
ATOM 1575 O O . SER A 1 201 ? 42.064 -27.285 -25.820 1.00 52.03 201 SER A O 1
ATOM 1577 N N . PRO A 1 202 ? 43.096 -25.755 -24.490 1.00 53.25 202 PRO A N 1
ATOM 1578 C CA . PRO A 1 202 ? 44.420 -26.370 -24.559 1.00 53.25 202 PRO A CA 1
ATOM 1579 C C . PRO A 1 202 ? 44.437 -27.774 -23.945 1.00 53.25 202 PRO A C 1
ATOM 1581 O O . PRO A 1 202 ? 43.614 -28.032 -23.034 1.00 53.25 202 PRO A O 1
#

Nearest PDB structures (foldseek):
  5exc-assembly1_C  TM=4.909E-01  e=1.745E+00  Dendronephthya sp. SSAL-2002
  8z9d-assembly1_PP  TM=4.268E-01  e=1.552E+00  Spinacia oleracea
  5kux-assembly1_A  TM=4.490E-01  e=3.964E+00  synthetic construct
  7pua-assembly1_CQ  TM=2.089E-01  e=2.630E+00  Trypanosoma brucei brucei

Radius of gyration: 35.04 Å; Cα contacts (8 Å, |Δi|>4): 239; chains: 1; bounding box: 75×58×81 Å

pLDDT: mean 74.69, std 15.26, range [34.25, 93.56]

Foldseek 3Di:
DDPPADDDPPDPDGDDDQVVCVVQQWDDDPVQQFIAHVDPVRTPFHWDDDPNDTDGCPDVVPPPPCPPVPPPPPVPVPPVPPLAQAEDELQRVCVVVPNDAQVVSVCDPVVDPRHDYDPPHGNDHCVRDPVSVVVDDDPPDDPDDDPDDDPDWPPDKDWDKDFDDFDDDPVATKTKIWIWIAGRPPRDIDIDIDIDDGDDDD

Mean predicted aligned error: 20.02 Å

Sequence (202 aa):
KLSNVAFVPGFFTNAVSLSRCLGAGIHFNSGRHCLYQERPSCVISQLEFNGGHWLFDSCSGNRPSTDKVAAFAVRMRRLEAQRQSLRVSREDAHRIFAHALPEAIKHLPEAVEGLELVPGTSSPTGRQCPICIESKLSNIVSRRQPSNPSRRPFYRISLDIIQLLHERAAWGVRSTYSILYANILGGMKVSVYLIGRPQQSP

Secondary structure (DSSP, 8-state):
---S----TT--S----HHHHHHTTEEEETTTTEEEESSTT-EEEEEEEETTEEEESSSGGGPPPTTSS-----------S----EEE-HHHHHHHTTT--HHHHHTHHHHSTTEEEPTT--PPPTTT-HHHHHH--------PPPSS---STTS-EEEEEEEEEEEEETTEEEEEEEEEEEETTT--EEEEEEEPPP----

Organism: NCBI:txid682080

Solvent-accessible surface area (backbone atoms only — not comparable to full-atom values): 13010 Å² total; per-residue (Å²): 132,88,77,97,71,84,90,59,90,94,57,96,64,92,84,80,60,63,74,61,31,50,78,72,43,35,44,80,36,81,93,74,32,28,33,22,46,87,43,92,83,43,64,77,40,65,44,42,84,52,98,94,40,78,36,71,74,81,48,85,88,72,64,74,76,61,89,77,55,84,73,66,73,74,74,64,68,76,60,78,63,67,75,74,51,47,74,37,44,33,53,53,48,23,58,75,56,74,66,41,52,46,72,61,58,71,49,41,58,82,76,39,90,59,46,38,71,47,83,93,54,66,44,54,48,61,86,70,34,67,69,44,40,70,73,56,73,74,85,80,76,83,79,76,71,71,94,72,72,73,90,50,68,76,75,45,71,49,76,48,81,45,79,75,48,83,47,81,48,100,86,41,54,38,45,36,35,37,39,42,38,32,25,77,73,66,70,50,71,49,78,49,79,45,76,48,73,54,75,77,75,133